Protein AF-A0A350UE55-F1 (afdb_monomer_lite)

Sequence (215 aa):
MAQNLSTPSKDAKSTEKKSARFDAHGHAVKKPFWSMVGPKLLLPASILLVAGGLFLAVYNTLQIITPAEGYSLSAGLKVASGLLGLMLALSGVLGLLSKKGKPLMTLGTLSLVYAIVILTATAKMGTVALVSGIGAVVFTLFFILATDGRHDVGLFRFLREMIGEVKKLTWLSGKELFSHTLAVVVFVLAMALLIGILDFAFSSGFGALSSINIG

pLDDT: mean 78.39, std 17.09, range [33.09, 98.0]

Radius of gyration: 31.28 Å; chains: 1; bounding box: 58×73×110 Å

Structure (mmCIF, N/CA/C/O backbone):
data_AF-A0A350UE55-F1
#
_entry.id   AF-A0A350UE55-F1
#
loop_
_atom_site.group_PDB
_atom_site.id
_atom_site.type_symbol
_atom_site.label_atom_id
_atom_site.label_alt_id
_atom_site.label_comp_id
_atom_site.label_asym_id
_atom_site.label_entity_id
_atom_site.label_seq_id
_atom_site.pdbx_PDB_ins_code
_atom_site.Cartn_x
_atom_site.Cartn_y
_atom_site.Cartn_z
_atom_site.occupancy
_atom_site.B_iso_or_equiv
_atom_site.auth_seq_id
_atom_site.auth_comp_id
_atom_site.auth_asym_id
_atom_site.auth_atom_id
_atom_site.pdbx_PDB_model_num
ATOM 1 N N . MET A 1 1 ? -6.111 52.059 43.356 1.00 41.53 1 MET A N 1
ATOM 2 C CA . MET A 1 1 ? -4.859 51.280 43.519 1.00 41.53 1 MET A CA 1
ATOM 3 C C . MET A 1 1 ? -5.189 50.102 44.426 1.00 41.53 1 MET A C 1
ATOM 5 O O . MET A 1 1 ? -5.733 50.360 45.480 1.00 41.53 1 MET A O 1
ATOM 9 N N . ALA A 1 2 ? -5.013 48.823 44.110 1.00 39.59 2 ALA A N 1
ATOM 10 C CA . ALA A 1 2 ? -4.343 48.138 43.014 1.00 39.59 2 ALA A CA 1
ATOM 11 C C . ALA A 1 2 ? -5.084 46.812 42.725 1.00 39.59 2 ALA A C 1
ATOM 13 O O . ALA A 1 2 ? -5.743 46.255 43.600 1.00 39.59 2 ALA A O 1
ATOM 14 N N . GLN A 1 3 ? -4.980 46.343 41.482 1.00 43.16 3 GLN A N 1
ATOM 15 C CA . GLN A 1 3 ? -5.504 45.067 40.996 1.00 43.16 3 GLN A CA 1
ATOM 16 C C . GLN A 1 3 ? -4.812 43.894 41.709 1.00 43.16 3 GLN A C 1
ATOM 18 O O . GLN A 1 3 ? -3.586 43.834 41.724 1.00 43.16 3 GLN A O 1
ATOM 23 N N . ASN A 1 4 ? -5.581 42.941 42.245 1.00 35.12 4 ASN A N 1
ATOM 24 C CA . ASN A 1 4 ? -5.063 41.626 42.625 1.00 35.12 4 ASN A CA 1
ATOM 25 C C . ASN A 1 4 ? -5.542 40.606 41.589 1.00 35.12 4 ASN A C 1
ATOM 27 O O . ASN A 1 4 ? -6.716 40.249 41.525 1.00 35.12 4 ASN A O 1
ATOM 31 N N . LEU A 1 5 ? -4.610 40.229 40.721 1.00 52.34 5 LEU A N 1
ATOM 32 C CA . LEU A 1 5 ? -4.774 39.291 39.626 1.00 52.34 5 LEU A CA 1
ATOM 33 C C . LEU A 1 5 ? -4.612 37.871 40.191 1.00 52.34 5 LEU A C 1
ATOM 35 O O . LEU A 1 5 ? -3.489 37.399 40.363 1.00 52.34 5 LEU A O 1
ATOM 39 N N . SER A 1 6 ? -5.714 37.190 40.510 1.00 45.97 6 SER A N 1
ATOM 40 C CA . SER A 1 6 ? -5.668 35.757 40.801 1.00 45.97 6 SER A CA 1
ATOM 41 C C . SER A 1 6 ? -5.494 34.988 39.490 1.00 45.97 6 SER A C 1
ATOM 43 O O . SER A 1 6 ? -6.315 35.023 38.575 1.00 45.97 6 SER A O 1
ATOM 45 N N . THR A 1 7 ? -4.350 34.329 39.384 1.00 43.56 7 THR A N 1
ATOM 46 C CA . THR A 1 7 ? -3.976 33.407 38.315 1.00 43.56 7 THR A CA 1
ATOM 47 C C . THR A 1 7 ? -4.973 32.241 38.223 1.00 43.56 7 THR A C 1
ATOM 49 O O . THR A 1 7 ? -5.398 31.719 39.255 1.00 43.56 7 THR A O 1
ATOM 52 N N . PRO A 1 8 ? -5.354 31.774 37.017 1.00 40.00 8 PRO A N 1
ATOM 53 C CA . PRO A 1 8 ? -6.211 30.604 36.903 1.00 40.00 8 PRO A CA 1
ATOM 54 C C . PRO A 1 8 ? -5.395 29.350 37.233 1.00 40.00 8 PRO A C 1
ATOM 56 O O . PRO A 1 8 ? -4.322 29.111 36.669 1.00 40.00 8 PRO A O 1
ATOM 59 N N . SER A 1 9 ? -5.906 28.560 38.176 1.00 33.84 9 SER A N 1
ATOM 60 C CA . SER A 1 9 ? -5.305 27.313 38.631 1.00 33.84 9 SER A CA 1
ATOM 61 C C . SER A 1 9 ? -5.165 26.3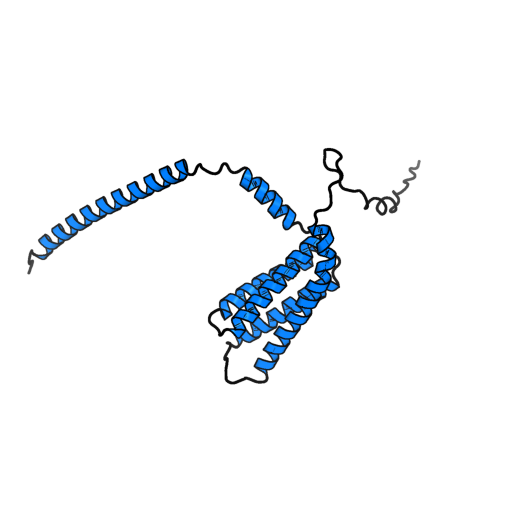10 37.481 1.00 33.84 9 SER A C 1
ATOM 63 O O . SER A 1 9 ? -6.059 26.098 36.660 1.00 33.84 9 SER A O 1
ATOM 65 N N . LYS A 1 10 ? -3.999 25.663 37.436 1.00 40.19 10 LYS A N 1
ATOM 66 C CA . LYS A 1 10 ? -3.629 24.606 36.480 1.00 40.19 10 LYS A CA 1
ATOM 67 C C . LYS A 1 10 ? -4.397 23.290 36.689 1.00 40.19 10 LYS A C 1
ATOM 69 O O . LYS A 1 10 ? -4.168 22.342 35.940 1.00 40.19 10 LYS A O 1
ATOM 74 N N . ASP A 1 11 ? -5.327 23.238 37.638 1.00 37.78 11 ASP A N 1
ATOM 75 C CA . ASP A 1 11 ? -5.970 22.002 38.092 1.00 37.78 11 ASP A CA 1
ATOM 76 C C . ASP A 1 11 ? -7.308 21.696 37.404 1.00 37.78 11 ASP A C 1
ATOM 78 O O . ASP A 1 11 ? -7.802 20.576 37.485 1.00 37.78 11 ASP A O 1
ATOM 82 N N . ALA A 1 12 ? -7.869 22.630 36.629 1.00 37.12 12 ALA A N 1
ATOM 83 C CA . ALA A 1 12 ? -9.125 22.394 35.907 1.00 37.12 12 ALA A CA 1
ATOM 84 C C . ALA A 1 12 ? -8.976 21.500 34.655 1.00 37.12 12 ALA A C 1
ATOM 86 O O . ALA A 1 12 ? -9.970 21.119 34.043 1.00 37.12 12 ALA A O 1
ATOM 87 N N . LYS A 1 13 ? -7.747 21.155 34.237 1.00 34.56 13 LYS A N 1
ATOM 88 C CA . LYS A 1 13 ? -7.497 20.475 32.949 1.00 34.56 13 LYS A CA 1
ATOM 89 C C . LYS A 1 13 ? -7.338 18.952 33.038 1.00 34.56 13 LYS A C 1
ATOM 91 O O . LYS A 1 13 ? -7.182 18.306 32.002 1.00 34.56 13 LYS A O 1
ATOM 96 N N . SER A 1 14 ? -7.347 18.363 34.234 1.00 34.91 14 SER A N 1
ATOM 97 C CA . SER A 1 14 ? -7.040 16.934 34.419 1.00 34.91 14 SER A CA 1
ATOM 98 C C . SER A 1 14 ? -8.266 16.035 34.624 1.00 34.91 14 SER A C 1
ATOM 100 O O . SER A 1 14 ? -8.146 14.822 34.448 1.00 34.91 14 SER A O 1
ATOM 102 N N . THR A 1 15 ? -9.451 16.592 34.890 1.00 33.09 15 THR A N 1
ATOM 103 C CA . THR A 1 15 ? -10.623 15.795 35.317 1.00 33.09 15 THR A CA 1
ATOM 104 C C . THR A 1 15 ? -11.704 15.609 34.244 1.00 33.09 15 THR A C 1
ATOM 106 O O . THR A 1 15 ? -12.702 14.943 34.493 1.00 33.09 15 THR A O 1
ATOM 109 N N . GLU A 1 16 ? -11.523 16.127 33.025 1.00 34.12 16 GLU A N 1
ATOM 110 C CA . GLU A 1 16 ? -12.583 16.106 31.996 1.00 34.12 16 GLU A CA 1
ATOM 111 C C . GLU A 1 16 ? -12.394 15.057 30.883 1.00 34.12 16 GLU A C 1
ATOM 113 O O . GLU A 1 16 ? -13.133 15.024 29.901 1.00 34.12 16 GLU A O 1
ATOM 118 N N . LYS A 1 17 ? -11.422 14.142 30.995 1.00 36.31 17 LYS A N 1
ATOM 119 C CA . LYS A 1 17 ? -11.152 13.158 29.928 1.00 36.31 17 LYS A CA 1
ATOM 120 C C . LYS A 1 17 ? -11.773 11.787 30.187 1.00 36.31 17 LYS A C 1
ATOM 122 O O . LYS A 1 17 ? -11.135 10.752 30.008 1.00 36.31 17 LYS A O 1
ATOM 127 N N . LYS A 1 18 ? -13.041 11.776 30.593 1.00 41.28 18 LYS A N 1
ATOM 128 C CA . LYS A 1 18 ? -13.882 10.571 30.573 1.00 41.28 18 LYS A CA 1
ATOM 129 C C . LYS A 1 18 ? -15.315 10.878 30.131 1.00 41.28 18 LYS A C 1
ATOM 131 O O . LYS A 1 18 ? -16.238 10.183 30.531 1.00 41.28 18 LYS A O 1
ATOM 136 N N . SER A 1 19 ? -15.517 11.899 29.299 1.00 37.00 19 SER A N 1
ATOM 137 C CA . SER A 1 19 ? -16.814 12.124 28.664 1.00 37.00 19 SER A CA 1
ATOM 138 C C . SER A 1 19 ? -16.964 11.182 27.468 1.00 37.00 19 SER A C 1
ATOM 140 O O . SER A 1 19 ? -16.161 11.171 26.531 1.00 37.00 19 SER A O 1
ATOM 142 N N . ALA A 1 20 ? -17.984 10.325 27.522 1.00 44.31 20 ALA A N 1
ATOM 143 C CA . ALA A 1 20 ? -18.476 9.658 26.330 1.00 44.31 20 ALA A CA 1
ATOM 144 C C . ALA A 1 20 ? -18.831 10.752 25.313 1.00 44.31 20 ALA A C 1
ATOM 146 O O . ALA A 1 20 ? -19.562 11.683 25.643 1.00 44.31 20 ALA A O 1
ATOM 147 N N . ARG A 1 21 ? -18.279 10.679 24.095 1.00 46.66 21 ARG A N 1
ATOM 148 C CA . ARG A 1 21 ? -18.766 11.517 22.996 1.00 46.66 21 ARG A CA 1
ATOM 149 C C . ARG A 1 21 ? -20.213 11.103 22.749 1.00 46.66 21 ARG A C 1
ATOM 151 O O . ARG A 1 21 ? -20.459 9.974 22.332 1.00 46.66 21 ARG A O 1
ATOM 158 N N . PHE A 1 22 ? -21.139 11.987 23.078 1.00 49.56 22 PHE A N 1
ATOM 159 C CA . PHE A 1 22 ? -22.521 11.886 22.648 1.00 49.56 22 PHE A CA 1
ATOM 160 C C . PHE A 1 22 ? -22.617 12.526 21.262 1.00 49.56 22 PHE A C 1
ATOM 162 O O . PHE A 1 22 ? -21.996 13.565 21.023 1.00 49.56 22 PHE A O 1
ATOM 169 N N . ASP A 1 23 ? -23.329 11.886 20.336 1.00 55.38 23 ASP A N 1
ATOM 170 C CA . ASP A 1 23 ? -23.616 12.489 19.030 1.00 55.38 23 ASP A CA 1
ATOM 171 C C . ASP A 1 23 ? -24.471 13.752 19.208 1.00 55.38 23 ASP A C 1
ATOM 173 O O . ASP A 1 23 ? -25.065 13.962 20.266 1.00 55.38 23 ASP A O 1
ATOM 177 N N . ALA A 1 24 ? -24.612 14.565 18.155 1.00 57.88 24 ALA A N 1
ATOM 178 C CA . ALA A 1 24 ? -25.476 15.757 18.149 1.00 57.88 24 ALA A CA 1
ATOM 179 C C . ALA A 1 24 ? -26.941 15.476 18.569 1.00 57.88 24 ALA A C 1
ATOM 181 O O . ALA A 1 24 ? -27.683 16.400 18.884 1.00 57.88 24 ALA A O 1
ATOM 182 N N . HIS A 1 25 ? -27.336 14.200 18.612 1.00 51.59 25 HIS A N 1
ATOM 183 C CA . HIS A 1 25 ? -28.641 13.701 19.045 1.00 51.59 25 HIS A CA 1
ATOM 184 C C . HIS A 1 25 ? -28.650 13.067 20.453 1.00 51.59 25 HIS A C 1
ATOM 186 O O . HIS A 1 25 ? -29.597 12.373 20.803 1.00 51.59 25 HIS A O 1
ATOM 192 N N . GLY A 1 26 ? -27.612 13.261 21.275 1.00 43.47 26 GLY A N 1
ATOM 193 C CA . GLY A 1 26 ? -27.603 12.806 22.675 1.00 43.47 26 GLY A CA 1
ATOM 194 C C . GLY A 1 26 ? -27.467 11.290 22.867 1.00 43.47 26 GLY A C 1
ATOM 195 O O . GLY A 1 26 ? -27.609 10.794 23.983 1.00 43.47 26 GLY A O 1
ATOM 196 N N . HIS A 1 27 ? -27.156 10.534 21.811 1.00 45.41 27 HIS A N 1
ATOM 197 C CA . HIS A 1 27 ? -26.893 9.099 21.908 1.00 45.41 27 HIS A CA 1
ATOM 198 C C . HIS A 1 27 ? -25.429 8.832 22.257 1.00 45.41 27 HIS A C 1
ATOM 200 O O . HIS A 1 27 ? -24.518 9.421 21.673 1.00 45.41 27 HIS A O 1
ATOM 206 N N . ALA A 1 28 ? -25.198 7.930 23.216 1.00 49.31 28 ALA A N 1
ATOM 207 C CA . ALA A 1 28 ? -23.859 7.461 23.543 1.00 49.31 28 ALA A CA 1
ATOM 208 C C . ALA A 1 28 ? -23.273 6.748 22.319 1.00 49.31 28 ALA A C 1
ATOM 210 O O . ALA A 1 28 ? -23.755 5.679 21.933 1.00 49.31 28 ALA A O 1
ATOM 211 N N . VAL A 1 29 ? -22.228 7.321 21.717 1.00 58.53 29 VAL A N 1
ATOM 212 C CA . VAL A 1 29 ? -21.534 6.687 20.596 1.00 58.53 29 VAL A CA 1
ATOM 213 C C . VAL A 1 29 ? -20.905 5.406 21.111 1.00 58.53 29 VAL A C 1
ATOM 215 O O . VAL A 1 29 ? -19.901 5.429 21.833 1.00 58.53 29 VAL A O 1
ATOM 218 N N . LYS A 1 30 ? -21.498 4.261 20.755 1.00 60.91 30 LYS A N 1
ATOM 219 C CA . LYS A 1 30 ? -20.874 2.966 21.011 1.00 60.91 30 LYS A CA 1
ATOM 220 C C . LYS A 1 30 ? -19.509 2.983 20.339 1.00 60.91 30 LYS A C 1
ATOM 222 O O . LYS A 1 30 ? -19.396 3.213 19.134 1.00 60.91 30 LYS A O 1
ATOM 227 N N . LYS A 1 31 ? -18.467 2.760 21.139 1.00 63.03 31 LYS A N 1
ATOM 228 C CA . LYS A 1 31 ? -17.098 2.663 20.641 1.00 63.03 31 LYS A CA 1
ATOM 229 C C . LYS A 1 31 ? -17.060 1.610 19.528 1.00 63.03 31 LYS A C 1
ATOM 231 O O . LYS A 1 31 ? -17.598 0.518 19.733 1.00 63.03 31 LYS A O 1
ATOM 236 N N . PRO A 1 32 ? -16.470 1.913 18.358 1.00 70.75 32 PRO A N 1
ATOM 237 C CA . PRO A 1 32 ? -16.397 0.944 17.278 1.00 70.75 32 PRO A CA 1
ATOM 238 C C . PRO A 1 32 ? -15.647 -0.292 17.775 1.00 70.75 32 PRO A C 1
ATOM 240 O O . PRO A 1 32 ? -14.662 -0.159 18.505 1.00 70.75 32 PRO A O 1
ATOM 243 N N . PHE A 1 33 ? -16.101 -1.483 17.376 1.00 76.50 33 PHE A N 1
ATOM 244 C CA . PHE A 1 33 ? -15.513 -2.768 17.779 1.00 76.50 33 PHE A CA 1
ATOM 245 C C . PHE A 1 33 ? -13.977 -2.768 17.662 1.00 76.50 33 PHE A C 1
ATOM 247 O O . PHE A 1 33 ? -13.270 -3.188 18.577 1.00 76.50 33 PHE A O 1
ATOM 254 N N . TRP A 1 34 ? -13.463 -2.166 16.587 1.00 72.31 34 TRP A N 1
ATOM 255 C CA . TRP A 1 34 ? -12.034 -2.003 16.321 1.00 72.31 34 TRP A CA 1
ATOM 256 C C . TRP A 1 34 ? -11.254 -1.224 17.391 1.00 72.31 34 TRP A C 1
ATOM 258 O O . TRP A 1 34 ? -10.126 -1.603 17.695 1.00 72.31 34 TRP A O 1
ATOM 268 N N . SER A 1 35 ? -11.852 -0.216 18.032 1.00 70.62 35 SER A N 1
ATOM 269 C CA . SER A 1 35 ? -11.218 0.527 19.141 1.00 70.62 35 SER A CA 1
ATOM 270 C C . SER A 1 35 ? -11.131 -0.284 20.441 1.00 70.62 35 SER A C 1
ATOM 272 O O . SER A 1 35 ? -10.334 0.016 21.329 1.00 70.62 35 SER A O 1
ATOM 274 N N . MET A 1 36 ? -11.941 -1.341 20.566 1.00 78.38 36 MET A N 1
ATOM 275 C CA . MET A 1 36 ? -11.910 -2.249 21.715 1.00 78.38 36 MET A CA 1
ATOM 276 C C . MET A 1 36 ? -10.880 -3.367 21.522 1.00 78.38 36 MET A C 1
ATOM 278 O O . MET A 1 36 ? -10.257 -3.820 22.484 1.00 78.38 36 MET A O 1
ATOM 282 N N . VAL A 1 37 ? -10.695 -3.803 20.276 1.00 80.81 37 VAL A N 1
ATOM 283 C CA . VAL A 1 37 ? -9.812 -4.916 19.910 1.00 80.81 37 VAL A CA 1
ATOM 284 C C . VAL A 1 37 ? -8.382 -4.444 19.616 1.00 80.81 37 VAL A C 1
ATOM 286 O O . VAL A 1 37 ? -7.426 -5.105 20.022 1.00 80.81 37 VAL A O 1
ATOM 289 N N . GLY A 1 38 ? -8.211 -3.274 18.996 1.00 78.12 38 GLY A N 1
ATOM 290 C CA . GLY A 1 38 ? -6.911 -2.718 18.607 1.00 78.12 38 GLY A CA 1
ATOM 291 C C . GLY A 1 38 ? -5.860 -2.658 19.724 1.00 78.12 38 GLY A C 1
ATOM 292 O O . GLY A 1 38 ? -4.747 -3.143 19.515 1.00 78.12 38 GLY A O 1
ATOM 293 N N . PRO A 1 39 ? -6.184 -2.175 20.942 1.00 79.94 39 PRO A N 1
ATOM 294 C CA . PRO A 1 39 ? -5.228 -2.157 22.049 1.00 79.94 39 PRO A CA 1
ATOM 295 C C . PRO A 1 39 ? -4.702 -3.543 22.438 1.00 79.94 39 PRO A C 1
ATOM 297 O O . PRO A 1 39 ? -3.547 -3.661 22.843 1.00 79.94 39 PRO A O 1
ATOM 300 N N . LYS A 1 40 ? -5.531 -4.588 22.304 1.00 86.62 40 LYS A N 1
ATOM 301 C CA . LYS A 1 40 ? -5.153 -5.975 22.612 1.00 86.62 40 LYS A CA 1
ATOM 302 C C . LYS A 1 40 ? -4.339 -6.614 21.488 1.00 86.62 40 LYS A C 1
ATOM 304 O O . LYS A 1 40 ? -3.477 -7.433 21.777 1.00 86.62 40 LYS A O 1
ATOM 309 N N . LEU A 1 41 ? -4.591 -6.234 20.233 1.00 87.38 41 LEU A N 1
ATOM 310 C CA . LEU A 1 41 ? -3.869 -6.748 19.063 1.00 87.38 41 LEU A CA 1
ATOM 311 C C . LEU A 1 41 ? -2.507 -6.089 18.846 1.00 87.38 41 LEU A C 1
ATOM 313 O O . LEU A 1 41 ? -1.624 -6.707 18.258 1.00 87.38 41 LEU A O 1
ATOM 317 N N . LEU A 1 42 ? -2.305 -4.856 19.319 1.00 86.00 42 LEU A N 1
ATOM 318 C CA . LEU A 1 42 ? -1.047 -4.150 19.076 1.00 86.00 42 LEU A CA 1
ATOM 319 C C . LEU A 1 42 ? 0.146 -4.844 19.740 1.00 86.00 42 LEU A C 1
ATOM 321 O O . LEU A 1 42 ? 1.209 -4.923 19.131 1.00 86.00 42 LEU A O 1
ATOM 325 N N . LEU A 1 43 ? -0.028 -5.380 20.950 1.00 88.12 43 LEU A N 1
ATOM 326 C CA . LEU A 1 43 ? 1.011 -6.132 21.663 1.00 88.12 43 LEU A CA 1
ATOM 327 C C . LEU A 1 43 ? 1.526 -7.341 20.860 1.00 88.12 43 LEU A C 1
ATOM 329 O O . LEU A 1 43 ? 2.714 -7.353 20.533 1.00 88.12 43 LEU A O 1
ATOM 333 N N . PRO A 1 44 ? 0.678 -8.321 20.484 1.00 89.75 44 PRO A N 1
ATOM 334 C CA . PRO A 1 44 ? 1.125 -9.457 19.689 1.00 89.75 44 PRO A CA 1
ATOM 335 C C . PRO A 1 44 ? 1.629 -9.024 18.310 1.00 89.75 44 PRO A C 1
ATOM 337 O O . PRO A 1 44 ? 2.655 -9.534 17.878 1.00 89.75 44 PRO A O 1
ATOM 340 N N . ALA A 1 45 ? 0.994 -8.044 17.653 1.00 89.56 45 ALA A N 1
ATOM 341 C CA . ALA A 1 45 ? 1.455 -7.540 16.357 1.00 89.56 45 ALA A CA 1
ATOM 342 C C . ALA A 1 45 ? 2.878 -6.971 16.424 1.00 89.56 45 ALA A C 1
ATOM 344 O O . ALA A 1 45 ? 3.703 -7.247 15.559 1.00 89.56 45 ALA A O 1
ATOM 345 N N . SER A 1 46 ? 3.178 -6.200 17.468 1.00 89.19 46 SER A N 1
ATOM 346 C CA . SER A 1 46 ? 4.489 -5.580 17.638 1.00 89.19 46 SER A CA 1
ATOM 347 C C . SER A 1 46 ? 5.567 -6.616 17.940 1.00 89.19 46 SER A C 1
ATOM 349 O O . SER A 1 46 ? 6.644 -6.549 17.362 1.00 89.19 46 SER A O 1
ATOM 351 N N . ILE A 1 47 ? 5.273 -7.608 18.789 1.00 90.94 47 ILE A N 1
ATOM 352 C CA . ILE A 1 47 ? 6.197 -8.717 19.076 1.00 90.94 47 ILE A CA 1
ATOM 353 C C . ILE A 1 47 ? 6.504 -9.501 17.796 1.00 90.94 47 ILE A C 1
ATOM 355 O O . ILE A 1 47 ? 7.664 -9.798 17.521 1.00 90.94 47 ILE A O 1
ATOM 359 N N . LEU A 1 48 ? 5.477 -9.785 16.990 1.00 91.19 48 LEU A N 1
ATOM 360 C CA . LEU A 1 48 ? 5.621 -10.481 15.713 1.00 91.19 48 LEU A CA 1
ATOM 361 C C . LEU A 1 48 ? 6.501 -9.680 14.741 1.00 91.19 48 LEU A C 1
ATOM 363 O O . LEU A 1 48 ? 7.386 -10.245 14.104 1.00 91.19 48 LEU A O 1
ATOM 367 N N . LEU A 1 49 ? 6.312 -8.358 14.686 1.00 91.06 49 LEU A N 1
ATOM 368 C CA . LEU A 1 49 ? 7.111 -7.469 13.844 1.00 91.06 49 LEU A CA 1
ATOM 369 C C . LEU A 1 49 ? 8.577 -7.395 14.304 1.00 91.06 49 LEU A C 1
ATOM 371 O O . LEU A 1 49 ? 9.477 -7.421 13.468 1.00 91.06 49 LEU A O 1
ATOM 375 N N . VAL A 1 50 ? 8.828 -7.359 15.621 1.00 92.00 50 VAL A N 1
ATOM 376 C CA . VAL A 1 50 ? 10.190 -7.401 16.183 1.00 92.00 50 VAL A CA 1
ATOM 377 C C . VAL A 1 50 ? 10.870 -8.722 15.858 1.00 92.00 50 VAL A C 1
ATOM 379 O O . VAL A 1 50 ? 11.968 -8.719 15.309 1.00 92.00 50 VAL A O 1
ATOM 382 N N . ALA A 1 51 ? 10.224 -9.846 16.171 1.00 89.75 51 ALA A N 1
ATOM 383 C CA . ALA A 1 51 ? 10.796 -11.169 15.959 1.00 89.75 51 ALA A CA 1
ATOM 384 C C . ALA A 1 51 ? 11.039 -11.442 14.468 1.00 89.75 51 ALA A C 1
ATOM 386 O O . ALA A 1 51 ? 12.131 -11.861 14.088 1.00 89.75 51 ALA A O 1
ATOM 387 N N . GLY A 1 52 ? 10.052 -11.145 13.617 1.00 86.62 52 GLY A N 1
ATOM 388 C CA . GLY A 1 52 ? 10.158 -11.308 12.170 1.00 86.62 52 GLY A CA 1
ATOM 389 C C . GLY A 1 52 ? 11.197 -10.378 11.545 1.00 86.62 52 GLY A C 1
ATOM 390 O O . GLY A 1 52 ? 11.995 -10.821 10.723 1.00 86.62 52 GLY A O 1
ATOM 391 N N . GLY A 1 53 ? 11.242 -9.112 11.970 1.00 87.25 53 GLY A N 1
ATOM 392 C CA . GLY A 1 53 ? 12.230 -8.141 11.501 1.00 87.25 53 GLY A CA 1
ATOM 393 C C . GLY A 1 53 ? 13.660 -8.524 11.880 1.00 87.25 53 GLY A C 1
ATOM 394 O O . GLY A 1 53 ? 14.545 -8.539 11.024 1.00 87.25 53 GLY A O 1
ATOM 395 N N . LEU A 1 54 ? 13.880 -8.912 13.142 1.00 88.69 54 LEU A N 1
ATOM 396 C CA . LEU A 1 54 ? 15.188 -9.354 13.624 1.00 88.69 54 LEU A CA 1
ATOM 397 C C . LEU A 1 54 ? 15.636 -10.636 12.914 1.00 88.69 54 LEU A C 1
ATOM 399 O O . LEU A 1 54 ? 16.771 -10.708 12.453 1.00 88.69 54 LEU A O 1
ATOM 403 N N . PHE A 1 55 ? 14.740 -11.618 12.773 1.00 86.12 55 PHE A N 1
ATOM 404 C CA . PHE A 1 55 ? 15.021 -12.847 12.033 1.00 86.12 55 PHE A CA 1
ATOM 405 C C . PHE A 1 55 ? 15.458 -12.542 10.599 1.00 86.12 55 PHE A C 1
ATOM 407 O O . PHE A 1 55 ? 16.474 -13.062 10.148 1.00 86.12 55 PHE A O 1
ATOM 414 N N . LEU A 1 56 ? 14.739 -11.660 9.901 1.00 85.06 56 LEU A N 1
ATOM 415 C CA . LEU A 1 56 ? 15.053 -11.310 8.520 1.00 85.06 56 LEU A CA 1
ATOM 416 C C . LEU A 1 56 ? 16.399 -10.581 8.401 1.00 85.06 56 LEU A C 1
ATOM 418 O O . LEU A 1 56 ? 17.192 -10.895 7.513 1.00 85.06 56 LEU A O 1
ATOM 422 N N . ALA A 1 57 ? 16.683 -9.654 9.319 1.00 84.50 57 ALA A N 1
ATOM 423 C CA . ALA A 1 57 ? 17.954 -8.939 9.367 1.00 84.50 57 ALA A CA 1
ATOM 424 C C . ALA A 1 57 ? 19.134 -9.889 9.632 1.00 84.50 57 ALA A C 1
ATOM 426 O O . ALA A 1 57 ? 20.150 -9.825 8.936 1.00 84.50 57 ALA A O 1
ATOM 427 N N . VAL A 1 58 ? 18.987 -10.801 10.598 1.00 83.06 58 VAL A N 1
ATOM 428 C CA . VAL A 1 58 ? 20.014 -11.789 10.957 1.00 83.06 58 VAL A CA 1
ATOM 429 C C . VAL A 1 58 ? 20.221 -12.789 9.824 1.00 83.06 58 VAL A C 1
ATOM 431 O O . VAL A 1 58 ? 21.353 -12.975 9.388 1.00 83.06 58 VAL A O 1
ATOM 434 N N . TYR A 1 59 ? 19.147 -13.382 9.297 1.00 80.44 59 TYR A N 1
ATOM 435 C CA . TYR A 1 59 ? 19.201 -14.357 8.205 1.00 80.44 59 TYR A CA 1
ATOM 436 C C . TYR A 1 59 ? 19.947 -13.803 6.993 1.00 80.44 59 TYR A C 1
ATOM 438 O O . TYR A 1 59 ? 20.854 -14.435 6.455 1.00 80.44 59 TYR A O 1
ATOM 446 N N . ASN A 1 60 ? 19.610 -12.581 6.599 1.00 76.69 60 ASN A N 1
ATOM 447 C CA . ASN A 1 60 ? 20.233 -11.954 5.455 1.00 76.69 60 ASN A CA 1
ATOM 448 C C . ASN A 1 60 ? 21.683 -11.502 5.729 1.00 76.69 60 ASN A C 1
ATOM 450 O O . ASN A 1 60 ? 22.522 -11.582 4.836 1.00 76.69 60 ASN A O 1
ATOM 454 N N . THR A 1 61 ? 22.021 -11.124 6.965 1.00 70.00 61 THR A N 1
ATOM 455 C CA . THR A 1 61 ? 23.420 -10.864 7.358 1.00 70.00 61 THR A CA 1
ATOM 456 C C . THR A 1 61 ? 24.260 -12.147 7.321 1.00 70.00 61 THR A C 1
ATOM 458 O O . THR A 1 61 ? 25.383 -12.134 6.820 1.00 70.00 61 THR A O 1
ATOM 461 N N . LEU A 1 62 ? 23.712 -13.285 7.764 1.00 71.50 62 LEU A N 1
ATOM 462 C CA . LEU A 1 62 ? 24.392 -14.583 7.684 1.00 71.50 62 LEU A CA 1
ATOM 463 C C . LEU A 1 62 ? 24.683 -14.991 6.233 1.00 71.50 62 LEU A C 1
ATOM 465 O O . LEU A 1 62 ? 25.764 -15.496 5.952 1.00 71.50 62 LEU A O 1
ATOM 469 N N . GLN A 1 63 ? 23.776 -14.703 5.295 1.00 65.94 63 GLN A N 1
ATOM 470 C CA . GLN A 1 63 ? 23.997 -14.954 3.863 1.00 65.94 63 GLN A CA 1
ATOM 471 C C . GLN A 1 63 ? 25.068 -14.062 3.209 1.00 65.94 63 GLN A C 1
ATOM 473 O O . GLN A 1 63 ? 25.453 -14.305 2.058 1.00 65.94 63 GLN A O 1
ATOM 478 N N . ILE A 1 64 ? 25.501 -12.991 3.880 1.00 65.19 64 ILE A N 1
ATOM 479 C CA . ILE A 1 64 ? 26.641 -12.169 3.453 1.00 65.19 64 ILE A CA 1
ATOM 480 C C . ILE A 1 64 ? 27.949 -12.804 3.944 1.00 65.19 64 ILE A C 1
ATOM 482 O O . ILE A 1 64 ? 28.927 -12.816 3.204 1.00 65.19 64 ILE A O 1
ATOM 486 N N . ILE A 1 65 ? 27.953 -13.355 5.163 1.00 64.88 65 ILE A N 1
ATOM 487 C CA . ILE A 1 65 ? 29.141 -13.934 5.815 1.00 64.88 65 ILE A CA 1
ATOM 488 C C . ILE A 1 65 ? 29.428 -15.359 5.314 1.00 64.88 65 ILE A C 1
ATOM 490 O O . ILE A 1 65 ? 30.586 -15.744 5.175 1.00 64.88 65 ILE A O 1
ATOM 494 N N . THR A 1 66 ? 28.394 -16.151 5.024 1.00 64.31 66 THR A N 1
ATOM 495 C CA . THR A 1 66 ? 28.518 -17.520 4.501 1.00 64.31 66 THR A CA 1
ATOM 496 C C . THR A 1 66 ? 27.669 -17.650 3.236 1.00 64.31 66 THR A C 1
ATOM 498 O O . THR A 1 66 ? 26.459 -17.881 3.324 1.00 64.31 66 THR A O 1
ATOM 501 N N . PRO A 1 67 ? 28.251 -17.453 2.040 1.00 61.62 67 PRO A N 1
ATOM 502 C CA . PRO A 1 67 ? 27.501 -17.573 0.800 1.00 61.62 67 PRO A CA 1
ATOM 503 C C . PRO A 1 67 ? 27.162 -19.049 0.552 1.00 61.62 67 PRO A C 1
ATOM 505 O O . PRO A 1 67 ? 28.033 -19.852 0.243 1.00 61.62 67 PRO A O 1
ATOM 508 N N . ALA A 1 68 ? 25.889 -19.417 0.692 1.00 56.31 68 ALA A N 1
ATOM 509 C CA . ALA A 1 68 ? 25.398 -20.704 0.209 1.00 56.31 68 ALA A CA 1
ATOM 510 C C . ALA A 1 68 ? 25.303 -20.674 -1.328 1.00 56.31 68 ALA A C 1
ATOM 512 O O . ALA A 1 68 ? 24.794 -19.704 -1.894 1.00 56.31 68 ALA A O 1
ATOM 513 N N . GLU A 1 69 ? 25.743 -21.744 -1.996 1.00 50.53 69 GLU A N 1
ATOM 514 C CA . GLU A 1 69 ? 25.929 -21.831 -3.459 1.00 50.53 69 GLU A CA 1
ATOM 515 C C . GLU A 1 69 ? 24.650 -21.713 -4.324 1.00 50.53 69 GLU A C 1
ATOM 517 O O . GLU A 1 69 ? 24.716 -21.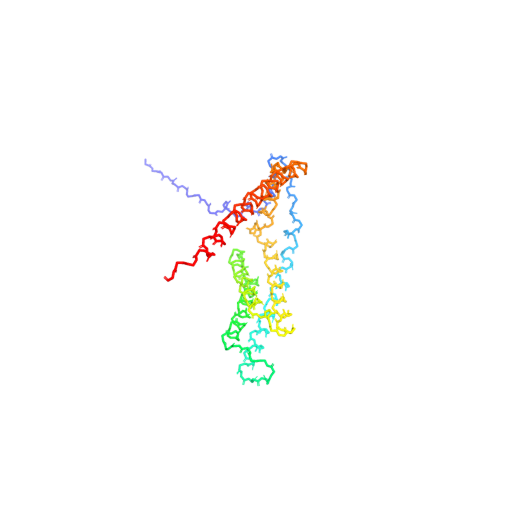812 -5.544 1.00 50.53 69 GLU A O 1
ATOM 522 N N . GLY A 1 70 ? 23.471 -21.482 -3.737 1.00 52.38 70 GLY A N 1
ATOM 523 C CA . GLY A 1 70 ? 22.188 -21.593 -4.448 1.00 52.38 70 GLY A CA 1
ATOM 524 C C . GLY A 1 70 ? 21.486 -20.294 -4.862 1.00 52.38 70 GLY A C 1
ATOM 525 O O . GLY A 1 70 ? 20.541 -20.364 -5.641 1.00 52.38 70 GLY A O 1
ATOM 526 N N . TYR A 1 71 ? 21.871 -19.117 -4.347 1.00 51.03 71 TYR A N 1
ATOM 527 C CA . TYR A 1 71 ? 21.100 -17.878 -4.569 1.00 51.03 71 TYR A CA 1
ATOM 528 C C . TYR A 1 71 ? 21.989 -16.623 -4.56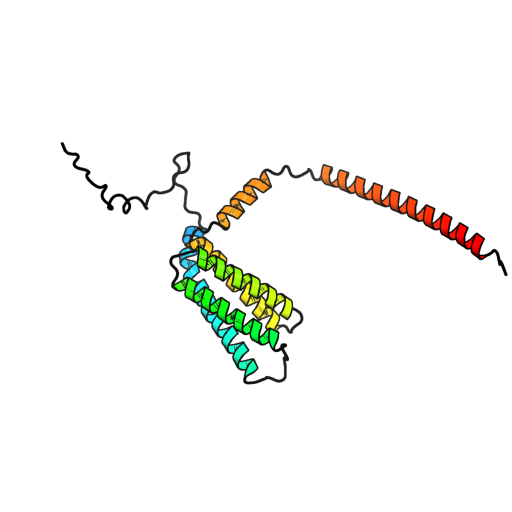4 1.00 51.03 71 TYR A C 1
ATOM 530 O O . TYR A 1 71 ? 22.228 -16.017 -3.516 1.00 51.03 71 TYR A O 1
ATOM 538 N N . SER A 1 72 ? 22.459 -16.169 -5.732 1.00 54.47 72 SER A N 1
ATOM 539 C CA . SER A 1 72 ? 23.155 -14.877 -5.834 1.00 54.47 72 SER A CA 1
ATOM 540 C C . SER A 1 72 ? 22.146 -13.721 -5.891 1.00 54.47 72 SER A C 1
ATOM 542 O O . SER A 1 72 ? 21.885 -13.132 -6.940 1.00 54.47 72 SER A O 1
ATOM 544 N N . LEU A 1 73 ? 21.553 -13.376 -4.746 1.00 59.31 73 LEU A N 1
ATOM 545 C CA . LEU A 1 73 ? 20.948 -12.054 -4.571 1.00 59.31 73 LEU A CA 1
ATOM 546 C C . LEU A 1 73 ? 22.009 -10.994 -4.901 1.00 59.31 73 LEU A C 1
ATOM 548 O O . LEU A 1 73 ? 23.139 -11.093 -4.413 1.00 59.31 73 LEU A O 1
ATOM 552 N N . SER A 1 74 ? 21.658 -9.985 -5.706 1.00 74.94 74 SER A N 1
ATOM 553 C CA . SER A 1 74 ? 22.556 -8.849 -5.932 1.00 74.94 74 SER A CA 1
ATOM 554 C C . SER A 1 74 ? 22.945 -8.249 -4.578 1.00 74.94 74 SER A C 1
ATOM 556 O O . SER A 1 74 ? 22.120 -8.195 -3.661 1.00 74.94 74 SER A O 1
ATOM 558 N N . ALA A 1 75 ? 24.198 -7.812 -4.421 1.00 74.69 75 ALA A N 1
ATOM 559 C CA . ALA A 1 75 ? 24.673 -7.255 -3.150 1.00 74.69 75 ALA A CA 1
ATOM 560 C C . ALA A 1 75 ? 23.744 -6.136 -2.636 1.00 74.69 75 ALA A C 1
ATOM 562 O O . ALA A 1 75 ? 23.444 -6.072 -1.445 1.00 74.69 75 ALA A O 1
ATOM 563 N N . GLY A 1 76 ? 23.194 -5.332 -3.556 1.00 73.94 76 GLY A N 1
ATOM 564 C CA . GLY A 1 76 ? 22.188 -4.315 -3.255 1.00 73.94 76 GLY A CA 1
ATOM 565 C C . GLY A 1 76 ? 20.888 -4.876 -2.670 1.00 73.94 76 GLY A C 1
ATOM 566 O O . GLY A 1 76 ? 20.381 -4.318 -1.702 1.00 73.94 76 GLY A O 1
ATOM 567 N N . LEU A 1 77 ? 20.361 -5.993 -3.188 1.00 79.25 77 LEU A N 1
ATOM 568 C CA . LEU A 1 77 ? 19.119 -6.583 -2.676 1.00 79.25 77 LEU A CA 1
ATOM 569 C C . LEU A 1 77 ? 19.316 -7.292 -1.330 1.00 79.25 77 LEU A C 1
ATOM 571 O O . LEU A 1 77 ? 18.410 -7.252 -0.500 1.00 79.25 77 LEU A O 1
ATOM 575 N N . LYS A 1 78 ? 20.505 -7.862 -1.074 1.00 79.00 78 LYS A N 1
ATOM 576 C CA . LYS A 1 78 ? 20.875 -8.321 0.274 1.00 79.00 78 LYS A CA 1
ATOM 577 C C . LYS A 1 78 ? 20.877 -7.140 1.240 1.00 79.00 78 LYS A C 1
ATOM 579 O O . LYS A 1 78 ? 20.138 -7.141 2.209 1.00 79.00 78 LYS A O 1
ATOM 584 N N . VAL A 1 79 ? 21.623 -6.072 0.973 1.00 81.81 79 VAL A N 1
ATOM 585 C CA . VAL A 1 79 ? 21.638 -4.905 1.880 1.00 81.81 79 VAL A CA 1
ATOM 586 C C . VAL A 1 79 ? 20.224 -4.353 2.112 1.00 81.81 79 VAL A C 1
ATOM 588 O O . VAL A 1 79 ? 19.846 -4.063 3.248 1.00 81.81 79 VAL A O 1
ATOM 591 N N . ALA A 1 80 ? 19.412 -4.293 1.057 1.00 83.62 80 ALA A N 1
ATOM 592 C CA . ALA A 1 80 ? 18.051 -3.794 1.133 1.00 83.62 80 ALA A CA 1
ATOM 593 C C . ALA A 1 80 ? 17.119 -4.683 1.986 1.00 83.62 80 ALA A C 1
ATOM 595 O O . ALA A 1 80 ? 16.389 -4.176 2.833 1.00 83.62 80 ALA A O 1
ATOM 596 N N . SER A 1 81 ? 17.170 -6.011 1.864 1.00 81.44 81 SER A N 1
ATOM 597 C CA . SER A 1 81 ? 16.361 -6.899 2.717 1.00 81.44 81 SER A CA 1
ATOM 598 C C . SER A 1 81 ? 16.803 -6.871 4.190 1.00 81.44 81 SER A C 1
ATOM 600 O O . SER A 1 81 ? 15.969 -6.977 5.092 1.00 81.44 81 SER A O 1
ATOM 602 N N . GLY A 1 82 ? 18.091 -6.635 4.459 1.00 85.00 82 GLY A N 1
ATOM 603 C CA . GLY A 1 82 ? 18.612 -6.420 5.813 1.00 85.00 82 GLY A CA 1
ATOM 604 C C . GLY A 1 82 ? 18.084 -5.130 6.442 1.00 85.00 82 GLY A C 1
ATOM 605 O O . GLY A 1 82 ? 17.610 -5.139 7.580 1.00 85.00 82 GLY A O 1
ATOM 606 N N . LEU A 1 83 ? 18.084 -4.035 5.674 1.00 88.25 83 LEU A N 1
ATOM 607 C CA . LEU A 1 83 ? 17.481 -2.761 6.078 1.00 88.25 83 LEU A CA 1
ATOM 608 C C . LEU A 1 83 ? 15.980 -2.898 6.352 1.00 88.25 83 LEU A C 1
ATOM 610 O O . LEU A 1 83 ? 15.472 -2.285 7.290 1.00 88.25 83 LEU A O 1
ATOM 614 N N . LEU A 1 84 ? 15.279 -3.733 5.579 1.00 89.00 84 LEU A N 1
ATOM 615 C CA . LEU A 1 84 ? 13.862 -4.012 5.791 1.00 89.00 84 LEU A CA 1
ATOM 616 C C . LEU A 1 84 ? 13.631 -4.690 7.140 1.00 89.00 84 LEU A C 1
ATOM 618 O O . LEU A 1 84 ? 12.758 -4.268 7.896 1.00 89.00 84 LEU A O 1
ATOM 622 N N . GLY A 1 85 ? 14.435 -5.707 7.459 1.00 87.75 85 GLY A N 1
ATOM 623 C CA . GLY A 1 85 ? 14.376 -6.381 8.755 1.00 87.75 85 GLY A CA 1
ATOM 624 C C . GLY A 1 85 ? 14.597 -5.412 9.921 1.00 87.75 85 GLY A C 1
ATOM 625 O O . GLY A 1 85 ? 13.853 -5.434 10.902 1.00 87.75 85 GLY A O 1
ATOM 626 N N . LEU A 1 86 ? 15.551 -4.488 9.778 1.00 90.25 86 LEU A N 1
ATOM 627 C CA . LEU A 1 86 ? 15.819 -3.451 10.776 1.00 90.25 86 LEU A CA 1
ATOM 628 C C . LEU A 1 86 ? 14.642 -2.469 10.911 1.00 90.25 86 LEU A C 1
ATOM 630 O O . LEU A 1 86 ? 14.229 -2.165 12.028 1.00 90.25 86 LEU A O 1
ATOM 634 N N . MET A 1 87 ? 14.058 -2.011 9.799 1.00 90.12 87 MET A N 1
ATOM 635 C CA . MET A 1 87 ? 12.871 -1.143 9.801 1.00 90.12 87 MET A CA 1
ATOM 636 C C . MET A 1 87 ? 11.665 -1.799 10.483 1.00 90.12 87 MET A C 1
ATOM 638 O O . MET A 1 87 ? 11.008 -1.159 11.309 1.00 90.12 87 MET A O 1
ATOM 642 N N . LEU A 1 88 ? 11.412 -3.080 10.201 1.00 91.31 88 LEU A N 1
ATOM 643 C CA . LEU A 1 88 ? 10.373 -3.862 10.873 1.00 91.31 88 LEU A CA 1
ATOM 644 C C . LEU A 1 88 ? 10.645 -3.972 12.373 1.00 91.31 88 LEU A C 1
ATOM 646 O O . LEU A 1 88 ? 9.760 -3.708 13.185 1.00 91.31 88 LEU A O 1
ATOM 650 N N . ALA A 1 89 ? 11.881 -4.295 12.756 1.00 91.25 89 ALA A N 1
ATOM 651 C CA . ALA A 1 89 ? 12.250 -4.407 14.160 1.00 91.25 89 ALA A CA 1
ATOM 652 C C . ALA A 1 89 ? 12.072 -3.074 14.901 1.00 91.25 89 ALA A C 1
ATOM 654 O O . ALA A 1 89 ? 11.460 -3.040 15.968 1.00 91.25 89 ALA A O 1
ATOM 655 N N . LEU A 1 90 ? 12.526 -1.962 14.315 1.00 91.62 90 LEU A N 1
ATOM 656 C CA . LEU A 1 90 ? 12.352 -0.630 14.892 1.00 91.62 90 LEU A CA 1
ATOM 657 C C . LEU A 1 90 ? 10.879 -0.252 15.030 1.00 91.62 90 LEU A C 1
ATOM 659 O O . LEU A 1 90 ? 10.478 0.247 16.080 1.00 91.62 90 LEU A O 1
ATOM 663 N N . SER A 1 91 ? 10.066 -0.510 14.004 1.00 88.62 91 SER A N 1
ATOM 664 C CA . SER A 1 91 ? 8.627 -0.254 14.053 1.00 88.62 91 SER A CA 1
ATOM 665 C C . SER A 1 91 ? 7.959 -1.064 15.174 1.00 88.62 91 SER A C 1
ATOM 667 O O . SER A 1 91 ? 7.202 -0.511 15.973 1.00 88.62 91 SER A O 1
ATOM 669 N N . GLY A 1 92 ? 8.330 -2.338 15.326 1.00 89.50 92 GLY A N 1
ATOM 670 C CA . GLY A 1 92 ? 7.806 -3.218 16.366 1.00 89.50 92 GLY A CA 1
ATOM 671 C C . GLY A 1 92 ? 8.219 -2.781 17.774 1.00 89.50 92 GLY A C 1
ATOM 672 O O . GLY A 1 92 ? 7.372 -2.674 18.660 1.00 89.50 92 GLY A O 1
ATOM 673 N N . VAL A 1 93 ? 9.495 -2.435 17.981 1.00 91.62 93 VAL A N 1
ATOM 674 C CA . VAL A 1 93 ? 9.998 -1.907 19.264 1.00 91.62 93 VAL A CA 1
ATOM 675 C C . VAL A 1 93 ? 9.287 -0.602 19.617 1.00 91.62 93 VAL A C 1
ATOM 677 O O . VAL A 1 93 ? 8.853 -0.406 20.755 1.00 91.62 93 VAL A O 1
ATOM 680 N N . LEU A 1 94 ? 9.093 0.278 18.632 1.00 89.75 94 LEU A N 1
ATOM 681 C CA . LEU A 1 94 ? 8.340 1.510 18.828 1.00 89.75 94 LEU A CA 1
ATOM 682 C C . LEU A 1 94 ? 6.873 1.225 19.182 1.00 89.75 94 LEU A C 1
ATOM 684 O O . LEU A 1 94 ? 6.283 1.985 19.941 1.00 89.75 94 LEU A O 1
ATOM 688 N N . GLY A 1 95 ? 6.288 0.127 18.698 1.00 86.94 95 GLY A N 1
ATOM 689 C CA . GLY A 1 95 ? 4.943 -0.320 19.077 1.00 86.94 95 GLY A CA 1
ATOM 690 C C . GLY A 1 95 ? 4.819 -0.696 20.549 1.00 86.94 95 GLY A C 1
ATOM 691 O O . GLY A 1 95 ? 3.815 -0.365 21.189 1.00 86.94 95 GLY A O 1
ATOM 692 N N . LEU A 1 96 ? 5.866 -1.298 21.118 1.00 88.38 96 LEU A N 1
ATOM 693 C CA . LEU A 1 96 ? 5.921 -1.624 22.546 1.00 88.38 96 LEU A CA 1
ATOM 694 C C . LEU A 1 96 ? 6.070 -0.365 23.412 1.00 88.38 96 LEU A C 1
ATOM 696 O O . LEU A 1 96 ? 5.444 -0.271 24.467 1.00 88.38 96 LEU A O 1
ATOM 700 N N . LEU A 1 97 ? 6.882 0.601 22.973 1.00 87.00 97 LEU A N 1
ATOM 701 C CA . LEU A 1 97 ? 7.306 1.733 23.807 1.00 87.00 97 LEU A CA 1
ATOM 702 C C . LEU A 1 97 ? 6.489 3.019 23.594 1.00 87.00 97 LEU A C 1
ATOM 704 O O . LEU A 1 97 ? 6.343 3.830 24.512 1.00 87.00 97 LEU A O 1
ATOM 708 N N . SER A 1 98 ? 5.968 3.251 22.388 1.00 80.62 98 SER A N 1
ATOM 709 C CA . SER A 1 98 ? 5.369 4.535 22.022 1.00 80.62 98 SER A CA 1
ATOM 710 C C . SER A 1 98 ? 3.978 4.718 22.621 1.00 80.62 98 SER A C 1
ATOM 712 O O . SER A 1 98 ? 3.078 3.896 22.455 1.00 80.62 98 SER A O 1
ATOM 714 N N . LYS A 1 99 ? 3.774 5.885 23.242 1.00 78.81 99 LYS A N 1
ATOM 715 C CA . LYS A 1 99 ? 2.452 6.391 23.652 1.00 78.81 99 LYS A CA 1
ATOM 716 C C . LYS A 1 99 ? 1.745 7.186 22.543 1.00 78.81 99 LYS A C 1
ATOM 718 O O . LYS A 1 99 ? 0.613 7.625 22.732 1.00 78.81 99 LYS A O 1
ATOM 723 N N . LYS A 1 100 ? 2.424 7.447 21.418 1.00 82.69 100 LYS A N 1
ATOM 724 C CA . LYS A 1 100 ? 1.924 8.265 20.303 1.00 82.69 100 LYS A CA 1
ATOM 725 C C . LYS A 1 100 ? 1.692 7.386 19.071 1.00 82.69 100 LYS A C 1
ATOM 727 O O . LYS A 1 100 ? 2.628 6.770 18.569 1.00 82.69 100 LYS A O 1
ATOM 732 N N . GLY A 1 101 ? 0.471 7.414 18.533 1.00 81.81 101 GLY A N 1
ATOM 733 C CA . GLY A 1 101 ? 0.097 6.620 17.355 1.00 81.81 101 GLY A CA 1
ATOM 734 C C . GLY A 1 101 ? 0.623 7.144 16.018 1.00 81.81 101 GLY A C 1
ATOM 735 O O . GLY A 1 101 ? 0.948 6.352 15.145 1.00 81.81 101 GLY A O 1
ATOM 736 N N . LYS A 1 102 ? 0.765 8.467 15.853 1.00 85.69 102 LYS A N 1
ATOM 737 C CA . LYS A 1 102 ? 1.258 9.068 14.597 1.00 85.69 102 LYS A CA 1
ATOM 738 C C . LYS A 1 102 ? 2.647 8.563 14.161 1.00 85.69 102 LYS A C 1
ATOM 740 O O . LYS A 1 102 ? 2.731 8.079 13.038 1.00 85.69 102 LYS A O 1
ATOM 745 N N . PRO A 1 103 ? 3.707 8.615 15.000 1.00 86.56 103 PRO A N 1
ATOM 746 C CA . PRO A 1 103 ? 5.026 8.115 14.598 1.00 86.56 103 PRO A CA 1
ATOM 747 C C . PRO A 1 103 ? 5.031 6.600 14.353 1.00 86.56 103 PRO A C 1
ATOM 749 O O . PRO A 1 103 ? 5.777 6.102 13.514 1.00 86.56 103 PRO A O 1
ATOM 752 N N . LEU A 1 104 ? 4.167 5.869 15.065 1.00 86.81 104 LEU A N 1
ATOM 753 C CA . LEU A 1 104 ? 4.014 4.430 14.899 1.00 86.81 104 LEU A CA 1
ATOM 754 C C . LEU A 1 104 ? 3.425 4.091 13.527 1.00 86.81 104 LEU A C 1
ATOM 756 O O . LEU A 1 104 ? 3.937 3.219 12.830 1.00 86.81 104 LEU A O 1
ATOM 760 N N . MET A 1 105 ? 2.404 4.843 13.108 1.00 88.56 105 MET A N 1
ATOM 761 C CA . MET A 1 105 ? 1.807 4.688 11.788 1.00 88.56 105 MET A CA 1
ATOM 762 C C . MET A 1 105 ? 2.767 5.113 10.677 1.00 88.56 105 MET A C 1
ATOM 764 O O . MET A 1 105 ? 2.882 4.392 9.698 1.00 88.56 105 MET A O 1
ATOM 768 N N . THR A 1 106 ? 3.507 6.220 10.818 1.00 88.88 106 THR A N 1
ATOM 769 C CA . THR A 1 106 ? 4.462 6.639 9.775 1.00 88.88 106 THR A CA 1
ATOM 770 C C . THR A 1 106 ? 5.562 5.607 9.559 1.00 88.88 106 THR A C 1
ATOM 772 O O . THR A 1 106 ? 5.863 5.276 8.417 1.00 88.88 106 THR A O 1
ATOM 775 N N . LEU A 1 107 ? 6.135 5.060 10.637 1.00 89.81 107 LEU A N 1
ATOM 776 C CA . LEU A 1 107 ? 7.165 4.025 10.526 1.00 89.81 107 LEU A CA 1
ATOM 777 C C . LEU A 1 107 ? 6.596 2.705 10.002 1.00 89.81 107 LEU A C 1
ATOM 779 O O . LEU A 1 107 ? 7.217 2.082 9.146 1.00 89.81 107 LEU A O 1
ATOM 783 N N . GLY A 1 108 ? 5.409 2.301 10.465 1.00 89.44 108 GLY A N 1
ATOM 784 C CA . GLY A 1 108 ? 4.713 1.130 9.930 1.00 89.44 108 GLY A CA 1
ATOM 785 C C . GLY A 1 108 ? 4.451 1.257 8.426 1.00 89.44 108 GLY A C 1
ATOM 786 O O . GLY A 1 108 ? 4.780 0.351 7.666 1.00 89.44 108 GLY A O 1
ATOM 787 N N . THR A 1 109 ? 3.945 2.406 7.973 1.00 90.31 109 THR A N 1
ATOM 788 C CA . THR A 1 109 ? 3.692 2.674 6.550 1.00 90.31 109 THR A CA 1
ATOM 789 C C . THR A 1 109 ? 4.981 2.704 5.731 1.00 90.31 109 THR A C 1
ATOM 791 O O . THR A 1 109 ? 5.020 2.108 4.660 1.00 90.31 109 THR A O 1
ATOM 794 N N . LEU A 1 110 ? 6.054 3.338 6.219 1.00 92.12 110 LEU A N 1
ATOM 795 C CA . LEU A 1 110 ? 7.356 3.323 5.536 1.00 92.12 110 LEU A CA 1
ATOM 796 C C . LEU A 1 110 ? 7.893 1.897 5.385 1.00 92.12 110 LEU A C 1
ATOM 798 O O . LEU A 1 110 ? 8.334 1.516 4.303 1.00 92.12 110 LEU A O 1
ATOM 802 N N . SER A 1 111 ? 7.790 1.092 6.445 1.00 90.06 111 SER A N 1
ATOM 803 C CA . SER A 1 111 ? 8.176 -0.317 6.409 1.00 90.06 111 SER A CA 1
ATOM 804 C C . SER A 1 111 ? 7.342 -1.115 5.404 1.00 90.06 111 SER A C 1
ATOM 806 O O . SER A 1 111 ? 7.880 -1.968 4.705 1.00 90.06 111 SER A O 1
ATOM 808 N N . LEU A 1 112 ? 6.042 -0.824 5.289 1.00 93.19 112 LEU A N 1
ATOM 809 C CA . LEU A 1 112 ? 5.154 -1.477 4.326 1.00 93.19 112 LEU A CA 1
ATOM 810 C C . LEU A 1 112 ? 5.535 -1.128 2.886 1.00 93.19 112 LEU A C 1
ATOM 812 O O . LEU A 1 112 ? 5.636 -2.020 2.047 1.00 93.19 112 LEU A O 1
ATOM 816 N N . VAL A 1 113 ? 5.760 0.158 2.602 1.00 92.56 113 VAL A N 1
ATOM 817 C CA . VAL A 1 113 ? 6.197 0.621 1.277 1.00 92.56 113 VAL A CA 1
ATOM 818 C C . VAL A 1 113 ? 7.500 -0.072 0.900 1.00 92.56 113 VAL A C 1
ATOM 820 O O . VAL A 1 113 ? 7.620 -0.615 -0.196 1.00 92.56 113 VAL A O 1
ATOM 823 N N . TYR A 1 114 ? 8.447 -0.125 1.835 1.00 89.75 114 TYR A N 1
ATOM 824 C CA . TYR A 1 114 ? 9.716 -0.796 1.614 1.00 89.75 114 TYR A CA 1
ATOM 825 C C . TYR A 1 114 ? 9.541 -2.304 1.372 1.00 89.75 114 TYR A C 1
ATOM 827 O O . TYR A 1 114 ? 10.149 -2.850 0.456 1.00 89.75 114 TYR A O 1
ATOM 835 N N . ALA A 1 115 ? 8.638 -2.969 2.100 1.00 88.62 115 ALA A N 1
ATOM 836 C CA . ALA A 1 115 ? 8.307 -4.377 1.877 1.00 88.62 115 ALA A CA 1
ATOM 837 C C . ALA A 1 115 ? 7.717 -4.659 0.501 1.00 88.62 115 ALA A C 1
ATOM 839 O O . ALA A 1 115 ? 8.097 -5.644 -0.127 1.00 88.62 115 ALA A O 1
ATOM 840 N N . ILE A 1 116 ? 6.857 -3.779 -0.006 1.00 91.25 116 ILE A N 1
ATOM 841 C CA . ILE A 1 116 ? 6.301 -3.915 -1.353 1.00 91.25 116 ILE A CA 1
ATOM 842 C C . ILE A 1 116 ? 7.400 -3.746 -2.411 1.00 91.25 116 ILE A C 1
ATOM 844 O O . ILE A 1 116 ? 7.466 -4.542 -3.344 1.00 91.25 116 ILE A O 1
ATOM 848 N N . VAL A 1 117 ? 8.295 -2.765 -2.252 1.00 88.88 117 VAL A N 1
ATOM 849 C CA . VAL A 1 117 ? 9.423 -2.546 -3.179 1.00 88.88 117 VAL A CA 1
ATOM 850 C C . VAL A 1 117 ? 10.367 -3.754 -3.214 1.00 88.88 117 VAL A C 1
ATOM 852 O O . VAL A 1 117 ? 10.805 -4.175 -4.282 1.00 88.88 117 VAL A O 1
ATOM 855 N N . ILE A 1 118 ? 10.663 -4.354 -2.059 1.00 84.69 118 ILE A N 1
ATOM 856 C CA . ILE A 1 118 ? 11.500 -5.559 -2.002 1.00 84.69 118 ILE A CA 1
ATOM 857 C C . ILE A 1 118 ? 10.764 -6.768 -2.578 1.00 84.69 118 ILE A C 1
ATOM 859 O O . ILE A 1 118 ? 11.371 -7.549 -3.311 1.00 84.69 118 ILE A O 1
ATOM 863 N N . LEU A 1 119 ? 9.463 -6.915 -2.318 1.00 86.38 119 LEU A N 1
ATOM 864 C CA . LEU A 1 119 ? 8.650 -7.988 -2.886 1.00 86.38 119 LEU A CA 1
ATOM 865 C C . LEU A 1 119 ? 8.636 -7.935 -4.420 1.00 86.38 119 LEU A C 1
ATOM 867 O O . LEU A 1 119 ? 8.813 -8.972 -5.052 1.00 86.38 119 LEU A O 1
ATOM 871 N N . THR A 1 120 ? 8.494 -6.756 -5.034 1.00 83.31 120 THR A N 1
ATOM 872 C CA . THR A 1 120 ? 8.522 -6.626 -6.502 1.00 83.31 120 THR A CA 1
ATOM 873 C C . THR A 1 120 ? 9.905 -6.910 -7.084 1.00 83.31 120 THR A C 1
ATOM 875 O O . THR A 1 120 ? 10.002 -7.576 -8.114 1.00 83.31 120 THR A O 1
ATOM 878 N N . ALA A 1 121 ? 10.978 -6.498 -6.402 1.00 80.38 121 ALA A N 1
ATOM 879 C CA . ALA A 1 121 ? 12.349 -6.852 -6.782 1.00 80.38 121 ALA A CA 1
ATOM 880 C C . ALA A 1 121 ? 12.626 -8.364 -6.657 1.00 80.38 121 ALA A C 1
ATOM 882 O O . ALA A 1 121 ? 13.418 -8.926 -7.413 1.00 80.38 121 ALA A O 1
ATOM 883 N N . THR A 1 122 ? 11.942 -9.026 -5.724 1.00 76.25 122 THR A N 1
ATOM 884 C CA . THR A 1 122 ? 12.108 -10.449 -5.401 1.00 76.25 122 THR A CA 1
ATOM 885 C C . THR A 1 122 ? 11.097 -11.342 -6.134 1.00 76.25 122 THR A C 1
ATOM 887 O O . THR A 1 122 ? 11.231 -12.559 -6.120 1.00 76.25 122 THR A O 1
ATOM 890 N N . ALA A 1 123 ? 10.121 -10.769 -6.849 1.00 73.56 123 ALA A N 1
ATOM 891 C CA . ALA A 1 123 ? 9.025 -11.501 -7.493 1.00 73.56 123 ALA A CA 1
ATOM 892 C C . ALA A 1 123 ? 9.477 -12.497 -8.577 1.00 73.56 123 ALA A C 1
ATOM 894 O O . ALA A 1 123 ? 8.745 -13.424 -8.907 1.00 73.56 123 ALA A O 1
ATOM 895 N N . LYS A 1 124 ? 10.680 -12.310 -9.132 1.00 73.19 124 LYS A N 1
ATOM 896 C CA . LYS A 1 124 ? 11.297 -13.227 -10.106 1.00 73.19 124 LYS A CA 1
ATOM 897 C C . LYS A 1 124 ? 12.227 -14.260 -9.460 1.00 73.19 124 LYS A C 1
ATOM 899 O O . LYS A 1 124 ? 12.771 -15.107 -10.161 1.00 73.19 124 LYS A O 1
ATOM 904 N N . MET A 1 125 ? 12.453 -14.163 -8.152 1.00 63.38 125 MET A N 1
ATOM 905 C CA . MET A 1 125 ? 13.330 -15.057 -7.401 1.00 63.38 125 MET A CA 1
ATOM 906 C C . MET A 1 125 ? 12.506 -16.175 -6.766 1.00 63.38 125 MET A C 1
ATOM 908 O O . MET A 1 125 ? 11.325 -15.992 -6.483 1.00 63.38 125 MET A O 1
ATOM 912 N N . GLY A 1 126 ? 13.128 -17.343 -6.588 1.00 72.12 126 GLY A N 1
ATOM 913 C CA . GLY A 1 126 ? 12.461 -18.592 -6.215 1.00 72.12 126 GLY A CA 1
ATOM 914 C C . GLY A 1 126 ? 11.491 -18.507 -5.027 1.00 72.12 126 GLY A C 1
ATOM 915 O O . GLY A 1 126 ? 11.503 -17.574 -4.225 1.00 72.12 126 GLY A O 1
ATOM 916 N N . THR A 1 127 ? 10.669 -19.546 -4.888 1.00 75.50 127 THR A N 1
ATOM 917 C CA . THR A 1 127 ? 9.498 -19.620 -3.997 1.00 75.50 127 THR A CA 1
ATOM 918 C C . THR A 1 127 ? 9.736 -19.105 -2.572 1.00 75.50 127 THR A C 1
ATOM 920 O O . THR A 1 127 ? 8.880 -18.425 -2.014 1.00 75.50 127 THR A O 1
ATOM 923 N N . VAL A 1 128 ? 10.907 -19.368 -1.987 1.00 74.50 128 VAL A N 1
ATOM 924 C CA . VAL A 1 128 ? 11.242 -18.977 -0.605 1.00 74.50 128 VAL A CA 1
ATOM 925 C C . VAL A 1 128 ? 11.283 -17.456 -0.418 1.00 74.50 128 VAL A C 1
ATOM 927 O O . VAL A 1 128 ? 10.808 -16.941 0.594 1.00 74.50 128 VAL A O 1
ATOM 930 N N . ALA A 1 129 ? 11.824 -16.726 -1.393 1.00 75.06 129 ALA A N 1
ATOM 931 C CA . ALA A 1 129 ? 12.005 -15.280 -1.301 1.00 75.06 129 ALA A CA 1
ATOM 932 C C . ALA A 1 129 ? 10.681 -14.526 -1.541 1.00 75.06 129 ALA A C 1
ATOM 934 O O . ALA A 1 129 ? 10.414 -13.489 -0.935 1.00 75.06 129 ALA A O 1
ATOM 935 N N . LEU A 1 130 ? 9.804 -15.104 -2.364 1.00 80.94 130 LEU A N 1
ATOM 936 C CA . LEU A 1 130 ? 8.447 -14.614 -2.586 1.00 80.94 130 LEU A CA 1
ATOM 937 C C . LEU A 1 130 ? 7.589 -14.799 -1.321 1.00 80.94 130 LEU A C 1
ATOM 939 O O . LEU A 1 130 ? 6.939 -13.856 -0.868 1.00 80.94 130 LEU A O 1
ATOM 943 N N . VAL A 1 131 ? 7.643 -15.980 -0.695 1.00 84.06 131 VAL A N 1
ATOM 944 C CA . VAL A 1 131 ? 6.903 -16.271 0.546 1.00 84.06 131 VAL A CA 1
ATOM 945 C C . VAL A 1 131 ? 7.343 -15.359 1.694 1.00 84.06 131 VAL A C 1
ATOM 947 O O . VAL A 1 131 ? 6.489 -14.828 2.405 1.00 84.06 131 VAL A O 1
ATOM 950 N N . SER A 1 132 ? 8.648 -15.121 1.864 1.00 82.00 132 SER A N 1
ATOM 951 C CA . SER A 1 132 ? 9.140 -14.215 2.911 1.00 82.00 132 SER A CA 1
ATOM 952 C C . SER A 1 132 ? 8.735 -12.759 2.656 1.00 82.00 132 SER A C 1
ATOM 954 O O . SER A 1 132 ? 8.316 -12.072 3.590 1.00 82.00 132 SER A O 1
ATOM 956 N N . GLY A 1 133 ? 8.775 -12.308 1.396 1.00 84.50 133 GLY A N 1
ATOM 957 C CA . GLY A 1 133 ? 8.317 -10.979 0.996 1.00 84.50 133 GLY A CA 1
ATOM 958 C C . GLY A 1 133 ? 6.823 -10.768 1.256 1.00 84.50 133 GLY A C 1
ATOM 959 O O . GLY A 1 133 ? 6.438 -9.764 1.855 1.00 84.50 133 GLY A O 1
ATOM 960 N N . ILE A 1 134 ? 5.978 -11.739 0.888 1.00 88.12 134 ILE A N 1
ATOM 961 C CA . ILE A 1 134 ? 4.541 -11.696 1.200 1.00 88.12 134 ILE A CA 1
ATOM 962 C C . ILE A 1 134 ? 4.331 -11.679 2.716 1.00 88.12 134 ILE A C 1
ATOM 964 O O . ILE A 1 134 ? 3.564 -10.855 3.213 1.00 88.12 134 ILE A O 1
ATOM 968 N N . GLY A 1 135 ? 5.027 -12.543 3.462 1.00 89.38 135 GLY A N 1
ATOM 969 C CA . GLY A 1 135 ? 4.939 -12.588 4.921 1.00 89.38 135 GLY A CA 1
ATOM 970 C C . GLY A 1 135 ? 5.244 -11.232 5.562 1.00 89.38 135 GLY A C 1
ATOM 971 O O . GLY A 1 135 ? 4.461 -10.750 6.380 1.00 89.38 135 GLY A O 1
ATOM 972 N N . ALA A 1 136 ? 6.318 -10.564 5.132 1.00 88.88 136 ALA A N 1
ATOM 973 C CA . ALA A 1 136 ? 6.676 -9.229 5.609 1.00 88.88 136 ALA A CA 1
ATOM 974 C C . ALA A 1 136 ? 5.567 -8.195 5.343 1.00 88.88 136 ALA A C 1
ATOM 976 O O . ALA A 1 136 ? 5.214 -7.425 6.241 1.00 88.88 136 ALA A O 1
ATOM 977 N N . VAL A 1 137 ? 4.970 -8.202 4.147 1.00 93.06 137 VAL A N 1
ATOM 978 C CA . VAL A 1 137 ? 3.849 -7.310 3.803 1.00 93.06 137 VAL A CA 1
ATOM 979 C C . VAL A 1 137 ? 2.641 -7.582 4.702 1.00 93.06 137 VAL A C 1
ATOM 981 O O . VAL A 1 137 ? 2.097 -6.647 5.289 1.00 93.06 137 VAL A O 1
ATOM 984 N N . VAL A 1 138 ? 2.252 -8.848 4.874 1.00 93.56 138 VAL A N 1
ATOM 985 C CA . VAL A 1 138 ? 1.091 -9.235 5.692 1.00 93.56 138 VAL A CA 1
ATOM 986 C C . VAL A 1 138 ? 1.285 -8.847 7.158 1.00 93.56 138 VAL A C 1
ATOM 988 O O . VAL A 1 138 ? 0.394 -8.236 7.749 1.00 93.56 138 VAL A O 1
ATOM 991 N N . PHE A 1 139 ? 2.449 -9.135 7.748 1.00 91.94 139 PHE A N 1
ATOM 992 C CA . PHE A 1 139 ? 2.729 -8.771 9.140 1.00 91.94 139 PHE A CA 1
ATOM 993 C C . PHE A 1 139 ? 2.757 -7.256 9.350 1.00 91.94 139 PHE A C 1
ATOM 995 O O . PHE A 1 139 ? 2.241 -6.765 10.357 1.00 91.94 139 PHE A O 1
ATOM 1002 N N . THR A 1 140 ? 3.279 -6.501 8.381 1.00 90.50 140 THR A N 1
ATOM 1003 C CA . THR A 1 140 ? 3.288 -5.035 8.458 1.00 90.50 140 THR A CA 1
ATOM 1004 C C . THR A 1 140 ? 1.884 -4.454 8.322 1.00 90.50 140 THR A C 1
ATOM 1006 O O . THR A 1 140 ? 1.512 -3.566 9.087 1.00 90.50 140 THR A O 1
ATOM 1009 N N . LEU A 1 141 ? 1.065 -4.982 7.407 1.00 92.94 141 LEU A N 1
ATOM 1010 C CA . LEU A 1 141 ? -0.343 -4.595 7.289 1.00 92.94 141 LEU A CA 1
ATOM 1011 C C . LEU A 1 141 ? -1.100 -4.870 8.587 1.00 92.94 141 LEU A C 1
ATOM 1013 O O . LEU A 1 141 ? -1.794 -3.991 9.096 1.00 92.94 141 LEU A O 1
ATOM 1017 N N . PHE A 1 142 ? -0.924 -6.063 9.156 1.00 91.94 142 PHE A N 1
ATOM 1018 C CA . PHE A 1 142 ? -1.537 -6.429 10.427 1.00 91.94 142 PHE A CA 1
ATOM 1019 C C . PHE A 1 142 ? -1.143 -5.459 11.551 1.00 91.94 142 PHE A C 1
ATOM 1021 O O . PHE A 1 142 ? -1.999 -4.995 12.307 1.00 91.94 142 PHE A O 1
ATOM 1028 N N . PHE A 1 143 ? 0.133 -5.082 11.622 1.00 90.50 143 PHE A N 1
ATOM 1029 C CA . PHE A 1 143 ? 0.629 -4.103 12.584 1.00 90.50 143 PHE A CA 1
ATOM 1030 C C . PHE A 1 143 ? 0.041 -2.696 12.390 1.00 90.50 143 PHE A C 1
ATOM 1032 O O . PHE A 1 143 ? -0.318 -2.042 13.374 1.00 90.50 143 PHE A O 1
ATOM 1039 N N . ILE A 1 144 ? -0.109 -2.229 11.147 1.00 90.50 144 ILE A N 1
ATOM 1040 C CA . ILE A 1 144 ? -0.741 -0.934 10.845 1.00 90.50 144 ILE A CA 1
ATOM 1041 C C . ILE A 1 144 ? -2.210 -0.939 11.288 1.00 90.50 144 ILE A C 1
ATOM 1043 O O . ILE A 1 144 ? -2.652 0.001 11.950 1.00 90.50 144 ILE A O 1
ATOM 1047 N N . LEU A 1 145 ? -2.950 -2.014 11.000 1.00 89.00 145 LEU A N 1
ATOM 1048 C CA . LEU A 1 145 ? -4.350 -2.156 11.418 1.00 89.00 145 LEU A CA 1
ATOM 1049 C C . LEU A 1 145 ? -4.490 -2.183 12.947 1.00 89.00 145 LEU A C 1
ATOM 1051 O O . LEU A 1 145 ? -5.361 -1.515 13.510 1.00 89.00 145 LEU A O 1
ATOM 1055 N N . ALA A 1 146 ? -3.604 -2.904 13.638 1.00 86.94 146 ALA A N 1
ATOM 1056 C CA . ALA A 1 146 ? -3.568 -2.921 15.099 1.00 86.94 146 ALA A CA 1
ATOM 1057 C C . ALA A 1 146 ? -3.218 -1.539 15.686 1.00 86.94 146 ALA A C 1
ATOM 1059 O O . ALA A 1 146 ? -3.767 -1.130 16.714 1.00 86.94 146 ALA A O 1
ATOM 1060 N N . THR A 1 147 ? -2.341 -0.792 15.010 1.00 85.38 147 THR A N 1
ATOM 1061 C CA . THR A 1 147 ? -1.965 0.575 15.384 1.00 85.38 147 THR A CA 1
ATOM 1062 C C . THR A 1 147 ? -3.135 1.545 15.262 1.00 85.38 147 THR A C 1
ATOM 1064 O O . THR A 1 147 ? -3.336 2.347 16.183 1.00 85.38 147 THR A O 1
ATOM 1067 N N . ASP A 1 148 ? -3.926 1.452 14.186 1.00 84.19 148 ASP A N 1
ATOM 1068 C CA . ASP A 1 148 ? -5.101 2.308 13.997 1.00 84.19 148 ASP A CA 1
ATOM 1069 C C . ASP A 1 148 ? -6.153 2.072 15.080 1.00 84.19 148 ASP A C 1
ATOM 1071 O O . ASP A 1 148 ? -6.625 3.028 15.693 1.00 84.19 148 ASP A O 1
ATOM 1075 N N . GLY A 1 149 ? -6.415 0.809 15.426 1.00 81.88 149 GLY A N 1
ATOM 1076 C CA . GLY A 1 149 ? -7.369 0.471 16.481 1.00 81.88 149 GLY A CA 1
ATOM 1077 C C . GLY A 1 149 ? -6.944 0.891 17.897 1.00 81.88 149 GLY A C 1
ATOM 1078 O O . GLY A 1 149 ? -7.806 1.087 18.747 1.00 81.88 149 GLY A O 1
ATOM 1079 N N . ARG A 1 150 ? -5.641 1.028 18.198 1.00 81.31 150 ARG A N 1
ATOM 1080 C CA . ARG A 1 150 ? -5.181 1.471 19.535 1.00 81.31 150 ARG A CA 1
ATOM 1081 C C . ARG A 1 150 ? -5.198 2.988 19.698 1.00 81.31 150 ARG A C 1
ATOM 1083 O O . ARG A 1 150 ? -5.458 3.476 20.795 1.00 81.31 150 ARG A O 1
ATOM 1090 N N . HIS A 1 151 ? -4.830 3.719 18.650 1.00 81.44 151 HIS A N 1
ATOM 1091 C CA . HIS A 1 151 ? -4.550 5.152 18.744 1.00 81.44 151 HIS A CA 1
ATOM 1092 C C . HIS A 1 151 ? -5.562 6.038 18.009 1.00 81.44 151 HIS A C 1
ATOM 1094 O O . HIS A 1 151 ? -5.358 7.253 17.991 1.00 81.44 151 HIS A O 1
ATOM 1100 N N . ASP A 1 152 ? -6.609 5.453 17.412 1.00 75.38 152 ASP A N 1
ATOM 1101 C CA . ASP A 1 152 ? -7.653 6.150 16.649 1.00 75.38 152 ASP A CA 1
ATOM 1102 C C . ASP A 1 152 ? -7.054 7.176 15.665 1.00 75.38 152 ASP A C 1
ATOM 1104 O O . ASP A 1 152 ? -7.488 8.329 15.585 1.00 75.38 152 ASP A 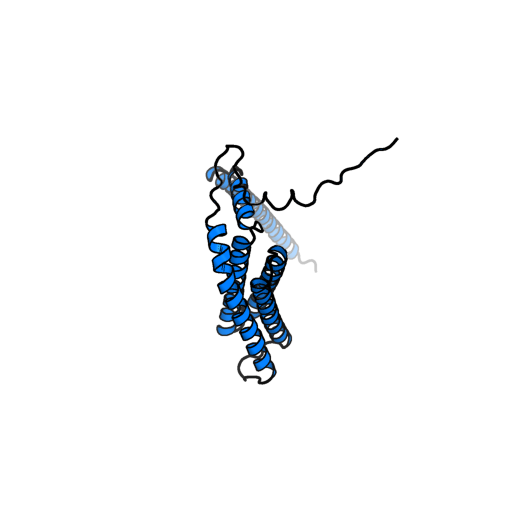O 1
ATOM 1108 N N . VAL A 1 153 ? -5.997 6.787 14.938 1.00 77.94 153 VAL A N 1
ATOM 1109 C CA . VAL A 1 153 ? -5.285 7.696 14.015 1.00 77.94 153 VAL A CA 1
ATOM 1110 C C . VAL A 1 153 ? -6.142 8.080 12.808 1.00 77.94 153 VAL A C 1
ATOM 1112 O O . VAL A 1 153 ? -5.889 9.118 12.196 1.00 77.94 153 VAL A O 1
ATOM 1115 N N . GLY A 1 154 ? -7.211 7.326 12.546 1.00 80.31 154 GLY A N 1
ATOM 1116 C CA . GLY A 1 154 ? -8.353 7.760 11.750 1.00 80.31 154 GLY A CA 1
ATOM 1117 C C . GLY A 1 154 ? -8.497 7.041 10.416 1.00 80.31 154 GLY A C 1
ATOM 1118 O O . GLY A 1 154 ? -9.300 7.492 9.604 1.00 80.31 154 GLY A O 1
ATOM 1119 N N . LEU A 1 155 ? -7.774 5.942 10.187 1.00 83.19 155 LEU A N 1
ATOM 1120 C CA . LEU A 1 155 ? -7.771 5.232 8.907 1.00 83.19 155 LEU A CA 1
ATOM 1121 C C . LEU A 1 155 ? -9.129 4.564 8.649 1.00 83.19 155 LEU A C 1
ATOM 1123 O O . LEU A 1 155 ? -9.755 4.819 7.622 1.00 83.19 155 LEU A O 1
ATOM 1127 N N . PHE A 1 156 ? -9.671 3.824 9.623 1.00 82.94 156 PHE A N 1
ATOM 1128 C CA . PHE A 1 156 ? -11.029 3.270 9.510 1.00 82.94 156 PHE A CA 1
ATOM 1129 C C . PHE A 1 156 ? -12.118 4.343 9.410 1.00 82.94 156 PHE A C 1
ATOM 1131 O O . PHE A 1 156 ? -13.117 4.155 8.713 1.00 82.94 156 PHE A O 1
ATOM 1138 N N . ARG A 1 157 ? -11.941 5.477 10.100 1.00 84.56 157 ARG A N 1
ATOM 1139 C CA . ARG A 1 157 ? -12.891 6.593 10.024 1.00 84.56 157 ARG A CA 1
ATOM 1140 C C . ARG A 1 157 ? -12.903 7.199 8.622 1.00 84.56 157 ARG A C 1
ATOM 1142 O O . ARG A 1 157 ? -13.985 7.370 8.073 1.00 84.56 157 ARG A O 1
ATOM 1149 N N . PHE A 1 158 ? -11.725 7.440 8.050 1.00 86.62 158 PHE A N 1
ATOM 1150 C CA . PHE A 1 158 ? -11.570 7.953 6.694 1.00 86.62 158 PHE A CA 1
ATOM 1151 C C . PHE A 1 158 ? -12.195 7.014 5.658 1.00 86.62 158 PHE A C 1
ATOM 1153 O O . PHE A 1 158 ? -12.983 7.465 4.838 1.00 86.62 158 PHE A O 1
ATOM 1160 N N . LEU A 1 159 ? -11.941 5.699 5.735 1.00 87.88 159 LEU A N 1
ATOM 1161 C CA . LEU A 1 159 ? -12.574 4.727 4.830 1.00 87.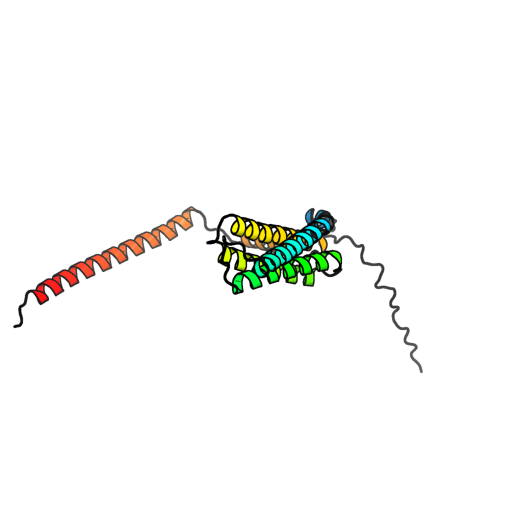88 159 LEU A CA 1
ATOM 1162 C C . LEU A 1 159 ? -14.101 4.762 4.938 1.00 87.88 159 LEU A C 1
ATOM 1164 O O . LEU A 1 159 ? -14.795 4.726 3.926 1.00 87.88 159 LEU A O 1
ATOM 1168 N N . ARG A 1 160 ? -14.638 4.848 6.159 1.00 87.94 160 ARG A N 1
ATOM 1169 C CA . ARG A 1 160 ? -16.086 4.928 6.379 1.00 87.94 160 ARG A CA 1
ATOM 1170 C C . ARG A 1 160 ? -16.687 6.209 5.797 1.00 87.94 160 ARG A C 1
ATOM 1172 O O . ARG A 1 160 ? -17.764 6.152 5.210 1.00 87.94 160 ARG A O 1
ATOM 1179 N N . GLU A 1 161 ? -16.008 7.340 5.961 1.00 89.88 161 GLU A N 1
ATOM 1180 C CA . GLU A 1 161 ? -16.404 8.629 5.382 1.00 89.88 161 GLU A CA 1
ATOM 1181 C C . GLU A 1 161 ? -16.344 8.579 3.849 1.00 89.88 161 GLU A C 1
ATOM 1183 O O . GLU A 1 161 ? -17.341 8.884 3.201 1.00 89.88 161 GLU A O 1
ATOM 1188 N N . MET A 1 162 ? -15.253 8.058 3.280 1.00 91.56 162 MET A N 1
ATOM 1189 C CA . MET A 1 162 ? -15.073 7.866 1.839 1.00 91.56 162 MET A CA 1
ATOM 1190 C C . MET A 1 162 ? -16.152 6.954 1.243 1.00 91.56 162 MET A C 1
ATOM 1192 O O . MET A 1 162 ? -16.725 7.280 0.213 1.00 91.56 162 MET A O 1
ATOM 1196 N N . ILE A 1 163 ? -16.493 5.834 1.889 1.00 90.62 163 ILE A N 1
ATOM 1197 C CA . ILE A 1 163 ? -17.599 4.964 1.448 1.00 90.62 163 ILE A CA 1
ATOM 1198 C C . ILE A 1 163 ? -18.932 5.723 1.496 1.00 90.62 163 ILE A C 1
ATOM 1200 O O . ILE A 1 163 ? -19.761 5.586 0.596 1.00 90.62 163 ILE A O 1
ATOM 1204 N N . GLY A 1 164 ? -19.138 6.541 2.532 1.00 90.75 164 GLY A N 1
ATOM 1205 C CA . GLY A 1 164 ? -20.302 7.414 2.649 1.00 90.75 164 GLY A CA 1
ATOM 1206 C C . GLY A 1 164 ? -20.385 8.451 1.528 1.00 90.75 164 GLY A C 1
ATOM 1207 O O . GLY A 1 164 ? -21.480 8.730 1.049 1.00 90.75 164 GLY A O 1
ATOM 1208 N N . GLU A 1 165 ? -19.253 8.993 1.085 1.00 91.25 165 GLU A N 1
ATOM 1209 C CA . GLU A 1 165 ? -19.164 9.913 -0.053 1.00 91.25 165 GLU A CA 1
ATOM 1210 C C . GLU A 1 165 ? -19.342 9.199 -1.395 1.00 91.25 165 GLU A C 1
ATOM 1212 O O . GLU A 1 165 ? -20.137 9.644 -2.218 1.00 91.25 165 GLU A O 1
ATOM 1217 N N . VAL A 1 166 ? -18.704 8.043 -1.594 1.00 89.81 166 VAL A N 1
ATOM 1218 C CA . VAL A 1 166 ? -18.836 7.228 -2.813 1.00 89.81 166 VAL A CA 1
ATOM 1219 C C . VAL A 1 166 ? -20.274 6.755 -3.014 1.00 89.81 166 VAL A C 1
ATOM 1221 O O . VAL A 1 166 ? -20.740 6.675 -4.146 1.00 89.81 166 VAL A O 1
ATOM 1224 N N . LYS A 1 167 ? -21.020 6.497 -1.935 1.00 86.00 167 LYS A N 1
ATOM 1225 C CA . LYS A 1 167 ? -22.447 6.155 -2.015 1.00 86.00 167 LYS A CA 1
ATOM 1226 C C . LYS A 1 167 ? -23.323 7.328 -2.478 1.00 86.00 167 LYS A C 1
ATOM 1228 O O . LYS A 1 167 ? -24.420 7.096 -2.975 1.00 86.00 167 LYS A O 1
ATOM 1233 N N . LYS A 1 168 ? -22.866 8.574 -2.303 1.00 85.56 168 LYS A N 1
ATOM 1234 C CA . LYS A 1 168 ? -23.565 9.772 -2.801 1.00 85.56 168 LYS A CA 1
ATOM 1235 C C . LYS A 1 168 ? -23.301 10.021 -4.280 1.00 85.56 168 LYS A C 1
ATOM 1237 O O . LYS A 1 168 ? -24.047 10.779 -4.892 1.00 85.56 168 LYS A O 1
ATOM 1242 N N . LEU A 1 169 ? -22.260 9.412 -4.849 1.00 87.75 169 LEU A N 1
ATOM 1243 C CA . LEU A 1 169 ? -22.055 9.445 -6.287 1.00 8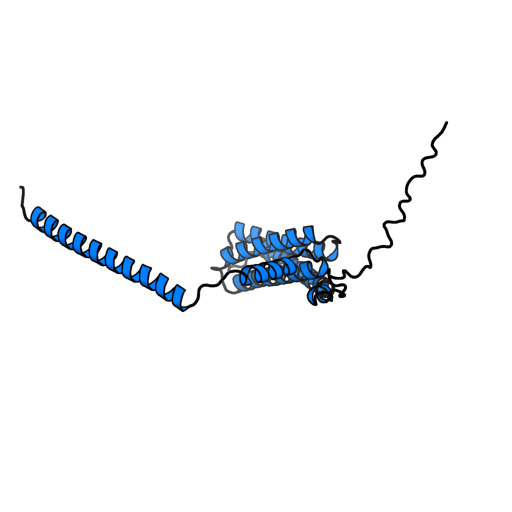7.75 169 LEU A CA 1
ATOM 1244 C C . LEU A 1 169 ? -23.238 8.719 -6.924 1.00 87.75 169 LEU A C 1
ATOM 1246 O O . LEU A 1 169 ? -23.500 7.551 -6.633 1.00 87.75 169 LEU A O 1
ATOM 1250 N N . THR A 1 170 ? -23.987 9.436 -7.755 1.00 79.31 170 THR A N 1
ATOM 1251 C CA . THR A 1 170 ? -25.076 8.875 -8.548 1.00 79.31 170 THR A CA 1
ATOM 1252 C C . THR A 1 170 ? -24.452 7.935 -9.570 1.00 79.31 170 THR A C 1
ATOM 1254 O O . THR A 1 170 ? -24.033 8.358 -10.647 1.00 79.31 170 THR A O 1
ATOM 1257 N N . TRP A 1 171 ? -24.293 6.668 -9.194 1.00 81.06 171 TRP A N 1
ATOM 1258 C CA . TRP A 1 171 ? -23.799 5.651 -10.106 1.00 81.06 171 TRP A CA 1
ATOM 1259 C C . TRP A 1 171 ? -24.746 5.556 -11.294 1.00 81.06 171 TRP A C 1
ATOM 1261 O O . TRP A 1 171 ? -25.958 5.408 -11.132 1.00 81.06 171 TRP A O 1
ATOM 1271 N N . LEU A 1 172 ? -24.151 5.684 -12.476 1.00 74.25 172 LEU A N 1
ATOM 1272 C CA . LEU A 1 172 ? -24.837 5.628 -13.751 1.00 74.25 172 LEU A CA 1
ATOM 1273 C C . LEU A 1 172 ? -25.589 4.296 -13.860 1.00 74.25 172 LEU A C 1
ATOM 1275 O O . LEU A 1 172 ? -25.052 3.240 -13.511 1.00 74.25 172 LEU A O 1
ATOM 1279 N N . SER A 1 173 ? -26.839 4.336 -14.318 1.00 82.56 173 SER A N 1
ATOM 1280 C CA . SER A 1 173 ? -27.629 3.118 -14.483 1.00 82.56 173 SER A CA 1
ATOM 1281 C C . SER A 1 173 ? -26.930 2.192 -15.482 1.00 82.56 173 SER A C 1
ATOM 1283 O O . SER A 1 173 ? -26.377 2.653 -16.480 1.00 82.56 173 SER A O 1
ATOM 1285 N N . GLY A 1 174 ? -26.965 0.871 -15.272 1.00 84.12 174 GLY A N 1
ATOM 1286 C CA . GLY A 1 174 ? -26.306 -0.084 -16.181 1.00 84.12 174 GLY A CA 1
ATOM 1287 C C . GLY A 1 174 ? -26.720 0.080 -17.654 1.00 84.12 174 GLY A C 1
ATOM 1288 O O . GLY A 1 174 ? -25.935 -0.199 -18.556 1.00 84.12 174 GLY A O 1
ATOM 1289 N N . LYS A 1 175 ? -27.930 0.602 -17.902 1.00 86.25 175 LYS A N 1
ATOM 1290 C CA . LYS A 1 175 ? -28.437 0.922 -19.246 1.00 86.25 175 LYS A CA 1
ATOM 1291 C C . LYS A 1 175 ? -27.747 2.138 -19.870 1.00 86.25 175 LYS A C 1
ATOM 1293 O O . LYS A 1 175 ? -27.433 2.121 -21.056 1.00 86.25 175 LYS A O 1
ATOM 1298 N N . GLU A 1 176 ? -27.512 3.179 -19.080 1.00 88.12 176 GLU A N 1
ATOM 1299 C CA . GLU A 1 176 ? -26.815 4.391 -19.516 1.00 88.12 176 GLU A CA 1
ATOM 1300 C C . GLU A 1 176 ? -25.352 4.062 -19.831 1.00 88.12 176 GLU A C 1
ATOM 1302 O O . GLU A 1 176 ? -24.879 4.401 -20.912 1.00 88.12 176 GLU A O 1
ATOM 1307 N N . LEU A 1 177 ? -24.672 3.289 -18.968 1.00 90.38 177 LEU A N 1
ATOM 1308 C CA . LEU A 1 177 ? -23.306 2.806 -19.228 1.00 90.38 177 LEU A CA 1
ATOM 1309 C C . LEU A 1 177 ? -23.209 2.075 -20.569 1.00 90.38 177 LEU A C 1
ATOM 1311 O O . LEU A 1 177 ? -22.339 2.387 -21.378 1.00 90.38 177 LEU A O 1
ATOM 1315 N N . PHE A 1 178 ? -24.133 1.146 -20.826 1.00 92.31 178 PHE A N 1
ATOM 1316 C CA . PHE A 1 178 ? -24.149 0.397 -22.077 1.00 92.31 178 PHE A CA 1
ATOM 1317 C C . PHE A 1 178 ? -24.367 1.305 -23.292 1.00 92.31 178 PHE A C 1
ATOM 1319 O O . PHE A 1 178 ? -23.652 1.171 -24.278 1.00 92.31 178 PHE A O 1
ATOM 1326 N N . SER A 1 179 ? -25.304 2.256 -23.211 1.00 92.81 179 SER A N 1
ATOM 1327 C CA . SER A 1 179 ? -25.566 3.212 -24.293 1.00 92.81 179 SER A CA 1
ATOM 1328 C C . SER A 1 179 ? -24.333 4.066 -24.615 1.00 92.81 179 SER A C 1
ATOM 1330 O O . SER A 1 179 ? -23.958 4.212 -25.779 1.00 92.81 179 SER A O 1
ATOM 1332 N N . HIS A 1 180 ? -23.638 4.566 -23.588 1.00 91.25 180 HIS A N 1
ATOM 1333 C CA . HIS A 1 180 ? -22.426 5.364 -23.774 1.00 91.25 180 HIS A CA 1
ATOM 1334 C C . HIS A 1 180 ? -21.263 4.544 -24.340 1.00 91.25 180 HIS A C 1
ATOM 1336 O O . HIS A 1 180 ? -20.589 4.999 -25.262 1.00 91.25 180 HIS A O 1
ATOM 1342 N N . THR A 1 181 ? -21.035 3.324 -23.846 1.00 94.88 181 THR A N 1
ATOM 1343 C CA . THR A 1 181 ? -19.995 2.448 -24.402 1.00 94.88 181 THR A CA 1
ATOM 1344 C C . THR A 1 181 ? -20.320 2.038 -25.837 1.00 94.88 181 THR A C 1
ATOM 1346 O O . THR A 1 181 ? -19.432 2.070 -26.685 1.00 94.88 181 THR A O 1
ATOM 1349 N N . LEU A 1 182 ? -21.582 1.719 -26.142 1.00 96.38 182 LEU A N 1
ATOM 1350 C CA . LEU A 1 182 ? -22.026 1.389 -27.497 1.00 96.38 182 LEU A CA 1
ATOM 1351 C C . LEU A 1 182 ? -21.766 2.553 -28.460 1.00 96.38 182 LEU A C 1
ATOM 1353 O O . LEU A 1 182 ? -21.236 2.331 -29.546 1.00 96.38 182 LEU A O 1
ATOM 1357 N N . ALA A 1 183 ? -22.074 3.788 -28.054 1.00 96.00 183 ALA A N 1
ATOM 1358 C CA . ALA A 1 183 ? -21.805 4.973 -28.864 1.00 96.00 183 ALA A CA 1
ATOM 1359 C C . ALA A 1 183 ? -20.312 5.101 -29.217 1.00 96.00 183 ALA A C 1
ATOM 1361 O O . ALA A 1 183 ? -19.971 5.332 -30.377 1.00 96.00 183 ALA A O 1
ATOM 1362 N N . VAL A 1 184 ? -19.417 4.879 -28.245 1.00 97.06 184 VAL A N 1
ATOM 1363 C CA . VAL A 1 184 ? -17.963 4.896 -28.482 1.00 97.06 184 VAL A CA 1
ATOM 1364 C C . VAL A 1 184 ? -17.540 3.758 -29.413 1.00 97.06 184 VAL A C 1
ATOM 1366 O O . VAL A 1 184 ? -16.767 3.991 -30.337 1.00 97.06 184 VAL A O 1
ATOM 1369 N N . VAL A 1 185 ? -18.062 2.544 -29.226 1.00 98.00 185 VAL A N 1
ATOM 1370 C CA . VAL A 1 185 ? -17.747 1.392 -30.091 1.00 98.00 185 VAL A CA 1
ATOM 1371 C C . VAL A 1 185 ? -18.157 1.658 -31.539 1.00 98.00 185 VAL A C 1
ATOM 1373 O O . VAL A 1 185 ? -17.357 1.448 -32.448 1.00 98.00 185 VAL A O 1
ATOM 1376 N N . VAL A 1 186 ? -19.372 2.164 -31.764 1.00 97.88 186 VAL A N 1
ATOM 1377 C CA . VAL A 1 186 ? -19.859 2.514 -33.107 1.00 97.88 186 VAL A CA 1
ATOM 1378 C C . VAL A 1 186 ? -18.984 3.598 -33.736 1.00 97.88 186 VAL A C 1
ATOM 1380 O O . VAL A 1 186 ? -18.609 3.480 -34.900 1.00 97.88 186 VAL A O 1
ATOM 1383 N N . PHE A 1 187 ? -18.603 4.620 -32.967 1.00 97.81 187 PHE A N 1
ATOM 1384 C CA . PHE A 1 187 ? -17.711 5.676 -33.440 1.00 97.81 187 PHE A CA 1
ATOM 1385 C C . PHE A 1 187 ? -16.328 5.141 -33.843 1.00 97.81 187 PHE A C 1
ATOM 1387 O O . PHE A 1 187 ? -15.832 5.466 -34.922 1.00 97.81 187 PHE A O 1
ATOM 1394 N N . VAL A 1 188 ? -15.722 4.279 -33.020 1.00 98.00 188 VAL A N 1
ATOM 1395 C CA . VAL A 1 188 ? -14.420 3.660 -33.318 1.00 98.00 188 VAL A CA 1
ATOM 1396 C C . VAL A 1 188 ? -14.501 2.787 -34.571 1.00 98.00 188 VAL A C 1
ATOM 1398 O O . VAL A 1 188 ? -13.617 2.874 -35.418 1.00 98.00 188 VAL A O 1
ATOM 1401 N N . LEU A 1 189 ? -15.568 1.998 -34.735 1.00 98.00 189 LEU A N 1
ATOM 1402 C CA . LEU A 1 189 ? -15.779 1.189 -35.940 1.00 98.00 189 LEU A CA 1
ATOM 1403 C C . LEU A 1 189 ? -15.952 2.053 -37.195 1.00 98.00 189 LEU A C 1
ATOM 1405 O O . LEU A 1 189 ? -15.387 1.730 -38.237 1.00 98.00 189 LEU A O 1
ATOM 1409 N N . ALA A 1 190 ? -16.685 3.164 -37.099 1.00 97.56 190 ALA A N 1
ATOM 1410 C CA . ALA A 1 190 ? -16.853 4.095 -38.210 1.00 97.56 190 ALA A CA 1
ATOM 1411 C C . ALA A 1 190 ? -15.520 4.742 -38.622 1.00 97.56 190 ALA A C 1
ATOM 1413 O O . ALA A 1 190 ? -15.212 4.811 -39.810 1.00 97.56 190 ALA A O 1
ATOM 1414 N N . MET A 1 191 ? -14.703 5.170 -37.653 1.00 97.69 191 MET A N 1
ATOM 1415 C CA . MET A 1 191 ? -13.366 5.708 -37.927 1.00 97.69 191 MET A CA 1
ATOM 1416 C C . MET A 1 191 ? -12.425 4.646 -38.500 1.00 97.69 191 MET A C 1
ATOM 1418 O O . MET A 1 191 ? -11.707 4.930 -39.453 1.00 97.69 191 MET A O 1
ATOM 1422 N N . ALA A 1 192 ? -12.460 3.417 -37.979 1.00 97.56 192 ALA A N 1
ATOM 1423 C CA . ALA A 1 192 ? -11.667 2.309 -38.505 1.00 97.56 192 ALA A CA 1
ATOM 1424 C C . ALA A 1 192 ? -12.038 1.983 -39.959 1.00 97.56 192 ALA A C 1
ATOM 1426 O O . ALA A 1 192 ? -11.151 1.773 -40.783 1.00 97.56 192 ALA A O 1
ATOM 1427 N N . LEU A 1 193 ? -13.333 1.996 -40.292 1.00 97.56 193 LEU A N 1
ATOM 1428 C CA . LEU A 1 193 ? -13.803 1.810 -41.664 1.00 97.56 193 LEU A CA 1
ATOM 1429 C C . LEU A 1 193 ? -13.328 2.946 -42.578 1.00 97.56 193 LEU A C 1
ATOM 1431 O O . LEU A 1 193 ? -12.845 2.678 -43.674 1.00 97.56 193 LEU A O 1
ATOM 1435 N N . LEU A 1 194 ? -13.431 4.200 -42.128 1.00 97.25 194 LEU A N 1
ATOM 1436 C CA . LEU A 1 194 ? -12.972 5.364 -42.888 1.00 97.25 194 LEU A CA 1
ATOM 1437 C C . LEU A 1 194 ? -11.470 5.274 -43.181 1.00 97.25 194 LEU A C 1
ATOM 1439 O O . LEU A 1 194 ? -11.073 5.403 -44.338 1.00 97.25 194 LEU A O 1
ATOM 1443 N N . ILE A 1 195 ? -10.652 5.009 -42.158 1.00 96.88 195 ILE A N 1
ATOM 1444 C CA . ILE A 1 195 ? -9.201 4.831 -42.307 1.00 96.88 195 ILE A CA 1
ATOM 1445 C C . ILE A 1 195 ? -8.911 3.666 -43.256 1.00 96.88 195 ILE A C 1
ATOM 1447 O O . ILE A 1 195 ? -8.145 3.833 -44.195 1.00 96.88 195 ILE A O 1
ATOM 1451 N N . GLY A 1 196 ? -9.581 2.523 -43.088 1.00 95.62 196 GLY A N 1
ATOM 1452 C CA . GLY A 1 196 ? -9.385 1.361 -43.957 1.00 95.62 196 GLY A CA 1
ATOM 1453 C C . GLY A 1 196 ? -9.710 1.636 -45.429 1.00 95.62 196 GLY A C 1
ATOM 1454 O O . GLY A 1 196 ? -8.981 1.195 -46.315 1.00 95.62 196 GLY A O 1
ATOM 1455 N N . ILE A 1 197 ? -10.769 2.404 -45.709 1.00 96.44 197 ILE A N 1
ATOM 1456 C CA . ILE A 1 197 ? -11.100 2.836 -47.076 1.00 96.44 197 ILE A CA 1
ATOM 1457 C C . ILE A 1 197 ? -10.012 3.759 -47.624 1.00 96.44 197 ILE A C 1
ATOM 1459 O O . ILE A 1 197 ? -9.595 3.610 -48.773 1.00 96.44 197 ILE A O 1
ATOM 1463 N N . LEU A 1 198 ? -9.552 4.712 -46.814 1.00 95.31 198 LEU A N 1
ATOM 1464 C CA . LEU A 1 198 ? -8.537 5.671 -47.225 1.00 95.31 198 LEU A CA 1
ATOM 1465 C C . LEU A 1 198 ? -7.188 4.984 -47.501 1.00 95.31 198 LEU A C 1
ATOM 1467 O O . LEU A 1 198 ? -6.557 5.264 -48.519 1.00 95.31 198 LEU A O 1
ATOM 1471 N N . ASP A 1 199 ? -6.801 4.014 -46.675 1.00 94.25 199 ASP A N 1
ATOM 1472 C CA . ASP A 1 199 ? -5.608 3.185 -46.863 1.00 94.25 199 ASP A CA 1
ATOM 1473 C C . ASP A 1 199 ? -5.708 2.326 -48.133 1.00 94.25 199 ASP A C 1
ATOM 1475 O O . ASP A 1 199 ? -4.736 2.178 -48.882 1.00 94.25 199 ASP A O 1
ATOM 1479 N N . PHE A 1 200 ? -6.894 1.791 -48.436 1.00 92.31 200 PHE A N 1
ATOM 1480 C CA . PHE A 1 200 ? -7.131 1.059 -49.680 1.00 92.31 200 PHE A CA 1
ATOM 1481 C C . PHE A 1 200 ? -7.024 1.968 -50.915 1.00 92.31 200 PHE A C 1
ATOM 1483 O O . PHE A 1 200 ? -6.410 1.600 -51.922 1.00 92.31 200 PHE A O 1
ATOM 1490 N N . ALA A 1 201 ? -7.571 3.182 -50.833 1.00 91.44 201 ALA A N 1
ATOM 1491 C CA . ALA A 1 201 ? -7.477 4.170 -51.901 1.00 91.44 201 ALA A CA 1
ATOM 1492 C C . ALA A 1 201 ? -6.023 4.609 -52.137 1.00 91.44 201 ALA A C 1
ATOM 1494 O O . ALA A 1 201 ? -5.566 4.646 -53.281 1.00 91.44 201 ALA A O 1
ATOM 1495 N N . PHE A 1 202 ? -5.270 4.882 -51.068 1.00 91.50 202 PHE A N 1
ATOM 1496 C CA . PHE A 1 202 ? -3.865 5.263 -51.175 1.00 91.50 202 PHE A CA 1
ATOM 1497 C C . PHE A 1 202 ? -2.973 4.117 -51.645 1.00 91.50 202 PHE A C 1
ATOM 1499 O O . PHE A 1 202 ? -2.142 4.341 -52.517 1.00 91.50 202 PHE A O 1
ATOM 1506 N N . SER A 1 203 ? -3.150 2.891 -51.150 1.00 88.25 203 SER A N 1
ATOM 1507 C CA . SER A 1 203 ? -2.367 1.737 -51.624 1.00 88.25 203 SER A CA 1
ATOM 1508 C C . SER A 1 203 ? -2.587 1.462 -53.113 1.00 88.25 203 SER A C 1
ATOM 1510 O O . SER A 1 203 ? -1.622 1.231 -53.841 1.00 88.25 203 SER A O 1
ATOM 1512 N N . SER A 1 204 ? -3.827 1.581 -53.593 1.00 85.44 204 SER A N 1
ATOM 1513 C CA . SER A 1 204 ? -4.150 1.468 -55.019 1.00 85.44 204 SER A CA 1
ATOM 1514 C C . SER A 1 204 ? -3.538 2.612 -55.840 1.00 85.44 204 SER A C 1
ATOM 1516 O O . SER A 1 204 ? -2.959 2.373 -56.899 1.00 85.44 204 SER A O 1
ATOM 1518 N N . GLY A 1 205 ? -3.602 3.851 -55.335 1.00 84.69 205 GLY A N 1
ATOM 1519 C CA . GLY A 1 205 ? -2.991 5.022 -55.972 1.00 84.69 205 GLY A CA 1
ATOM 1520 C C . GLY A 1 205 ? -1.461 4.946 -56.049 1.00 84.69 205 GLY A C 1
ATOM 1521 O O . GLY A 1 205 ? -0.882 5.194 -57.106 1.00 84.69 205 GLY A O 1
ATOM 1522 N N . PHE A 1 206 ? -0.797 4.541 -54.964 1.00 86.44 206 PHE A N 1
ATOM 1523 C CA . PHE A 1 206 ? 0.650 4.313 -54.937 1.00 86.44 206 PHE A CA 1
ATOM 1524 C C . PHE A 1 206 ? 1.068 3.125 -55.808 1.00 86.44 206 PHE A C 1
ATOM 1526 O O . PHE A 1 206 ? 2.105 3.197 -56.463 1.00 86.44 206 PHE A O 1
ATOM 1533 N N . GLY A 1 207 ? 0.265 2.059 -55.868 1.00 83.38 207 GLY A N 1
ATOM 1534 C CA . GLY A 1 207 ? 0.498 0.932 -56.773 1.00 83.38 207 GLY A CA 1
ATOM 1535 C C . GLY A 1 207 ? 0.489 1.360 -58.242 1.00 83.38 207 GLY A C 1
ATOM 1536 O O . GLY A 1 207 ? 1.394 1.001 -58.995 1.00 83.38 207 GLY A O 1
ATOM 1537 N N . ALA A 1 208 ? -0.474 2.199 -58.631 1.00 80.94 208 ALA A N 1
ATOM 1538 C CA . ALA A 1 208 ? -0.533 2.767 -59.975 1.00 80.94 208 ALA A CA 1
ATOM 1539 C C . ALA A 1 208 ? 0.680 3.669 -60.279 1.00 80.94 208 ALA A C 1
ATOM 1541 O O . ALA A 1 208 ? 1.278 3.536 -61.346 1.00 80.94 208 ALA A O 1
ATOM 1542 N N . LEU A 1 209 ? 1.100 4.521 -59.334 1.00 78.19 209 LEU A N 1
ATOM 1543 C CA . LEU A 1 209 ? 2.299 5.358 -59.494 1.00 78.19 209 LEU A CA 1
ATOM 1544 C C . LEU A 1 209 ? 3.595 4.539 -59.598 1.00 78.19 209 LEU A C 1
ATOM 1546 O O . LEU A 1 209 ? 4.442 4.854 -60.423 1.00 78.19 209 LEU A O 1
ATOM 1550 N N . SER A 1 210 ? 3.744 3.488 -58.789 1.00 77.88 210 SER A N 1
ATOM 1551 C CA . SER A 1 210 ? 4.912 2.593 -58.797 1.00 77.88 210 SER A CA 1
ATOM 1552 C C . SER A 1 210 ? 5.026 1.788 -60.097 1.00 77.88 210 SER A C 1
ATOM 1554 O O . SER A 1 210 ? 6.122 1.507 -60.574 1.00 77.88 210 SER A O 1
ATOM 1556 N N . SER A 1 211 ? 3.888 1.444 -60.711 1.00 72.38 211 SER A N 1
ATOM 1557 C CA . SER A 1 211 ? 3.862 0.750 -62.004 1.00 72.38 211 SER A CA 1
ATOM 1558 C C . SER A 1 211 ? 4.292 1.629 -63.187 1.00 72.38 211 SER A C 1
ATOM 1560 O O . SER A 1 211 ? 4.612 1.110 -64.258 1.00 72.38 211 SER A O 1
ATOM 1562 N N . ILE A 1 212 ? 4.339 2.952 -62.996 1.00 75.56 212 ILE A N 1
ATOM 1563 C CA . ILE A 1 212 ? 4.924 3.888 -63.950 1.00 75.56 212 ILE A CA 1
ATOM 1564 C C . ILE A 1 212 ? 6.451 3.845 -63.773 1.00 75.56 212 ILE A C 1
ATOM 1566 O O . ILE A 1 212 ? 7.034 4.419 -62.858 1.00 75.56 212 ILE A O 1
ATOM 1570 N N . ASN A 1 213 ? 7.105 3.082 -64.650 1.00 66.31 213 ASN A N 1
ATOM 1571 C CA . ASN A 1 213 ? 8.560 2.998 -64.734 1.00 66.31 213 ASN A CA 1
ATOM 1572 C C . ASN A 1 213 ? 9.086 4.312 -65.331 1.00 66.31 213 ASN A C 1
ATOM 1574 O O . ASN A 1 213 ? 9.134 4.488 -66.549 1.00 66.31 213 ASN A O 1
ATOM 1578 N N . ILE A 1 214 ? 9.387 5.270 -64.459 1.00 65.81 214 ILE A N 1
ATOM 1579 C CA . ILE A 1 214 ? 10.197 6.435 -64.807 1.00 65.81 214 ILE A CA 1
ATOM 1580 C C . ILE A 1 214 ? 11.638 5.942 -64.680 1.00 65.81 214 ILE A C 1
ATOM 1582 O O . ILE A 1 214 ? 12.076 5.646 -63.569 1.00 65.81 214 ILE A O 1
ATOM 1586 N N . GLY A 1 215 ? 12.279 5.740 -65.835 1.00 54.78 215 GLY A N 1
ATOM 1587 C CA . GLY A 1 215 ? 13.602 5.122 -65.970 1.00 54.78 215 GLY A CA 1
ATOM 1588 C C . GLY A 1 215 ? 14.726 5.796 -65.198 1.00 54.78 215 GLY A C 1
ATOM 1589 O O . GLY A 1 215 ? 14.582 6.979 -64.815 1.00 54.78 215 GLY A O 1
#

Secondary structure (DSSP, 8-state):
------PPPGGGGSS-TT---B-TTS-B-PPPHHHHHHHHHHHHHHHHHHHHHHHHHHHHHHHHHS--TT----HHHHHHHHHHHHHHHHHHHHHHH-S-HHHHHHHHHHHHHHHHHHHHHHTTS-HHHHHHHHHHHHHHHHHHHHHHHHHT-SHHHHHHHHHHHHTTS-PPPHHHHHHHHHHHHHHHHHHHHHHHHHHHHHHHHHHHHHHS---

Foldseek 3Di:
DDDDDDDDDPPPPPPPPPDQDQPVVRHRPDDPPLLVCLVVLLLVLLVCLQVLLQCQLVVLVVCVVDPDPPDPDPPVLSVLSNVLSVLSNVLSVCSVVPPALVVSLVSLVVSLVSLVVSLVVCVPPDPVSNVSSVVSNVSSVSNNSSSCSHHVPPPVVVVVVVVVVVVVPPPDDPVRVVVVVVVVVVVVVVVVVVVVVVVVVVVVVVVVVVVPPPD